Protein AF-A0A9Q1A050-F1 (afdb_monomer_lite)

Foldseek 3Di:
DQPFQPVLVLLLLLVLLVDPLCQAQNHPQCVLVVSCLVCLLVLQLLLDPPPPDRPDDDNVVSLQVSLSSLQSSLVVCVVVVVNQLSVLSNCSSVVVDRHLLVSLLSNQQSSCVRAVVPCVCVSLVVLLCCCQPNDPSSNLSSLVNLLSNLVNDQDDPVCLVSLCVSLVVCCPDPSVVSSVSNVVSNVVSVVVVVPPDDPDDDDDDDDDDDDDDDDDDDDDDPDDDDDDDDDDDDDDDDDDDDDDDDDDDHDDPVSNLVSVLVSLVVSLVPDDPVCSVSSCSVPVVNVPPPDD

Radius of gyration: 24.86 Å; chains: 1; bounding box: 77×61×53 Å

pLDDT: mean 71.4, std 23.95, range [27.12, 98.5]

Sequence (292 aa):
MSTVSHGVSIEVLSRITVHSCDSIFGDGETRLLMHITGLLPWLCLQLSKDTAAVPALPPQQQWQKACFVANNIAHWCRAKSLDELATVFVVYAHGEIKSIDTLLACVSPLMCNEWFPKHSALAFGHLLQLLEKGPIEYQRVILLMLKALLQHTPMDASQSPRMYAIVSQLVESSLCFEALSVLEALLQSCSSLTGSHPPEPGSYDNGADEKLLAPQTSFKARSGPLQYGLGSGFGTGHMAASQWGTESGIPSREVALQNTRLILGRVLDNRDLEKRKEYRRLVPFVTNIGNP

InterPro domains:
  IPR025481 Cell morphogenesis protein C-terminal [PF14225] (2-189)
  IPR039867 Protein furry/Tao3/Mor2 [PTHR12295] (1-272)

Organism: NCBI:txid2511006

Structure (mmCIF, N/CA/C/O backbone):
data_AF-A0A9Q1A050-F1
#
_entry.id   AF-A0A9Q1A050-F1
#
loop_
_atom_site.group_PDB
_atom_site.id
_atom_site.type_symbol
_atom_site.label_atom_id
_atom_site.label_alt_id
_atom_site.label_comp_id
_atom_site.label_asym_id
_atom_site.label_entity_id
_atom_site.label_seq_id
_atom_site.pdbx_PDB_ins_code
_atom_site.Cartn_x
_atom_site.Cartn_y
_atom_site.Cartn_z
_atom_site.occupancy
_atom_site.B_iso_or_equiv
_atom_site.auth_seq_id
_atom_site.auth_comp_id
_atom_site.auth_asym_id
_atom_site.auth_atom_id
_atom_site.pdbx_PDB_model_num
ATOM 1 N N . MET A 1 1 ? -24.771 5.338 -1.200 1.00 39.53 1 MET A N 1
ATOM 2 C CA . MET A 1 1 ? -23.660 4.568 -0.599 1.00 39.53 1 MET A CA 1
ATOM 3 C C . MET A 1 1 ? -24.036 3.095 -0.663 1.00 39.53 1 MET A C 1
ATOM 5 O O . MET A 1 1 ? -25.141 2.761 -0.258 1.00 39.53 1 MET A O 1
ATOM 9 N N . SER A 1 2 ? -23.208 2.257 -1.294 1.00 39.72 2 SER A N 1
ATOM 10 C CA . SER A 1 2 ? -23.488 0.825 -1.498 1.00 39.72 2 SER A CA 1
ATOM 11 C C . SER A 1 2 ? -23.740 0.127 -0.156 1.00 39.72 2 SER A C 1
ATOM 13 O O . SER A 1 2 ? -22.924 0.237 0.750 1.00 39.72 2 SER A O 1
ATOM 15 N N . THR A 1 3 ? -24.860 -0.588 -0.023 1.00 42.88 3 THR A N 1
ATOM 16 C CA . THR A 1 3 ? -25.270 -1.314 1.198 1.00 42.88 3 THR A CA 1
ATOM 17 C C . THR A 1 3 ? -24.548 -2.656 1.364 1.00 42.88 3 THR A C 1
ATOM 19 O O . THR A 1 3 ? -25.079 -3.585 1.972 1.00 42.88 3 THR A O 1
ATOM 22 N N . VAL A 1 4 ? -23.400 -2.826 0.716 1.00 51.84 4 VAL A N 1
ATOM 23 C CA . VAL A 1 4 ? -22.618 -4.058 0.778 1.00 51.84 4 VAL A CA 1
ATOM 24 C C . VAL A 1 4 ? -21.683 -3.962 1.974 1.00 51.84 4 VAL A C 1
ATOM 26 O O . VAL A 1 4 ? -20.945 -2.988 2.110 1.00 51.84 4 VAL A O 1
ATOM 29 N N . SER A 1 5 ? -21.692 -4.986 2.828 1.00 63.72 5 SER A N 1
ATOM 30 C CA . SER A 1 5 ? -20.829 -5.008 4.002 1.00 63.72 5 SER A CA 1
ATOM 31 C C . SER A 1 5 ? -19.348 -5.056 3.606 1.00 63.72 5 SER A C 1
ATOM 33 O O . SER A 1 5 ? -18.911 -5.827 2.752 1.00 63.72 5 SER A O 1
ATOM 35 N N . HIS A 1 6 ? -18.556 -4.221 4.269 1.00 66.69 6 HIS A N 1
ATOM 36 C CA . HIS A 1 6 ? -17.113 -4.100 4.080 1.00 66.69 6 HIS A CA 1
ATOM 37 C C . HIS A 1 6 ? -16.377 -5.457 4.103 1.00 66.69 6 HIS A C 1
ATOM 39 O O . HIS A 1 6 ? -15.501 -5.723 3.280 1.00 66.69 6 HIS A O 1
ATOM 45 N N . GLY A 1 7 ? -16.794 -6.362 4.996 1.00 64.19 7 GLY A N 1
ATOM 46 C CA . GLY A 1 7 ? -16.213 -7.700 5.109 1.00 64.19 7 GLY A CA 1
ATOM 47 C C . GLY A 1 7 ? -16.435 -8.586 3.879 1.00 64.19 7 GLY A C 1
ATOM 48 O O . GLY A 1 7 ? -15.583 -9.415 3.570 1.00 64.19 7 GLY A O 1
ATOM 49 N N . VAL A 1 8 ? -17.542 -8.396 3.159 1.00 65.56 8 VAL A N 1
ATOM 50 C CA . VAL A 1 8 ? -17.879 -9.148 1.942 1.00 65.56 8 VAL A CA 1
ATOM 51 C C . VAL A 1 8 ? -17.002 -8.673 0.771 1.00 65.56 8 VAL A C 1
ATOM 53 O O . VAL A 1 8 ? -16.534 -9.508 -0.003 1.00 65.56 8 VAL A O 1
ATOM 56 N N . SER A 1 9 ? -16.664 -7.380 0.695 1.00 68.62 9 SER A N 1
ATOM 57 C CA . SER A 1 9 ? -15.712 -6.836 -0.292 1.00 68.62 9 SER A CA 1
ATOM 58 C C . SER A 1 9 ? -14.293 -7.386 -0.114 1.00 68.62 9 SER A C 1
ATOM 60 O O . SER A 1 9 ? -13.694 -7.856 -1.079 1.00 68.62 9 SER A O 1
ATOM 62 N N . ILE A 1 10 ? -13.770 -7.385 1.119 1.00 72.94 10 ILE A N 1
ATOM 63 C CA . ILE A 1 10 ? -12.433 -7.929 1.432 1.00 72.94 10 ILE A CA 1
ATOM 64 C C . ILE A 1 10 ? -12.335 -9.402 1.051 1.00 72.94 10 ILE A C 1
ATOM 66 O O . ILE A 1 10 ? -11.353 -9.863 0.475 1.00 72.94 10 ILE A O 1
ATOM 70 N N . GLU A 1 11 ? -13.386 -10.147 1.353 1.00 70.12 11 GLU A N 1
ATOM 71 C CA . GLU A 1 11 ? -13.441 -11.573 1.102 1.00 70.12 11 GLU A CA 1
ATOM 72 C C . GLU A 1 11 ? -13.514 -11.918 -0.393 1.00 70.12 11 GLU A C 1
ATOM 74 O O . GLU A 1 11 ? -12.935 -12.917 -0.821 1.00 70.12 11 GLU A O 1
ATOM 79 N N . VAL A 1 12 ? -14.180 -11.083 -1.194 1.00 70.38 12 VAL A N 1
ATOM 80 C CA . VAL A 1 12 ? -14.164 -11.189 -2.659 1.00 70.38 12 VAL A CA 1
ATOM 81 C C . VAL A 1 12 ? -12.781 -10.836 -3.210 1.00 70.38 12 VAL A C 1
ATOM 83 O O . VAL A 1 12 ? -12.225 -11.629 -3.968 1.00 70.38 12 VAL A O 1
ATOM 86 N N . LEU A 1 13 ? -12.185 -9.716 -2.788 1.00 71.75 13 LEU A N 1
ATOM 87 C CA . LEU A 1 13 ? -10.846 -9.296 -3.229 1.00 71.75 13 LEU A CA 1
ATOM 88 C C . LEU A 1 13 ? -9.779 -10.353 -2.910 1.00 71.75 13 LEU A C 1
ATOM 90 O O . LEU A 1 13 ? -8.986 -10.712 -3.776 1.00 71.75 13 LEU A O 1
ATOM 94 N N . SER A 1 14 ? -9.825 -10.937 -1.711 1.00 69.62 14 SER A N 1
ATOM 95 C CA . SER A 1 14 ? -8.922 -12.017 -1.295 1.00 69.62 14 SER A CA 1
ATOM 96 C C . SER A 1 14 ? -9.104 -13.328 -2.065 1.00 69.62 14 SER A C 1
ATOM 98 O O . SER A 1 14 ? -8.261 -14.211 -1.928 1.00 69.62 14 SER A O 1
ATOM 100 N N . ARG A 1 15 ? -10.213 -13.535 -2.775 1.00 67.38 15 ARG A N 1
ATOM 101 C CA . ARG A 1 15 ? -10.421 -14.739 -3.595 1.00 67.38 15 ARG A CA 1
ATOM 102 C C . ARG A 1 15 ? -10.115 -14.482 -5.059 1.00 67.38 15 ARG A C 1
ATOM 104 O O . ARG A 1 15 ? -9.645 -15.385 -5.739 1.00 67.38 15 ARG A O 1
ATOM 111 N N . ILE A 1 16 ? -10.348 -13.260 -5.533 1.00 67.50 16 ILE A N 1
ATOM 112 C CA . ILE A 1 16 ? -9.949 -12.843 -6.880 1.00 67.50 16 ILE A CA 1
ATOM 113 C C . ILE A 1 16 ? -8.432 -12.943 -7.049 1.00 67.50 16 ILE A C 1
ATOM 115 O O . ILE A 1 16 ? -7.993 -13.357 -8.120 1.00 67.50 16 ILE A O 1
ATOM 119 N N . THR A 1 17 ? -7.648 -12.688 -5.991 1.00 63.34 17 THR A N 1
ATOM 120 C CA . THR A 1 17 ? -6.196 -12.950 -5.994 1.00 63.34 17 THR A CA 1
ATOM 121 C C . THR A 1 17 ? -5.855 -14.364 -6.473 1.00 63.34 17 THR A C 1
ATOM 123 O O . THR A 1 17 ? -4.839 -14.530 -7.128 1.00 63.34 17 THR A O 1
ATOM 126 N N . VAL A 1 18 ? -6.693 -15.373 -6.185 1.00 61.56 18 VAL A N 1
ATOM 127 C CA . VAL A 1 18 ? -6.467 -16.806 -6.475 1.00 61.56 18 VAL A CA 1
ATOM 128 C C . VAL A 1 18 ? -6.731 -17.179 -7.941 1.00 61.56 18 VAL A C 1
ATOM 130 O O . VAL A 1 18 ? -6.433 -18.294 -8.365 1.00 61.56 18 VAL A O 1
ATOM 133 N N . HIS A 1 19 ? -7.256 -16.270 -8.759 1.00 59.03 19 HIS A N 1
ATOM 134 C CA . HIS A 1 19 ? -7.533 -16.539 -10.168 1.00 59.03 19 HIS A CA 1
ATOM 135 C C . HIS A 1 19 ? -6.623 -15.708 -11.080 1.00 59.03 19 HIS A C 1
ATOM 137 O O . HIS A 1 19 ? -6.418 -14.516 -10.851 1.00 59.03 19 HIS A O 1
ATOM 143 N N . SER A 1 20 ? -6.114 -16.315 -12.162 1.00 54.50 20 SER A N 1
ATOM 144 C CA . SER A 1 20 ? -5.410 -15.585 -13.223 1.00 54.50 20 SER A CA 1
ATOM 145 C C . SER A 1 20 ? -6.412 -14.714 -13.989 1.00 54.50 20 SER A C 1
ATOM 147 O O . SER A 1 20 ? -7.033 -15.127 -14.967 1.00 54.50 20 SER A O 1
ATOM 149 N N . CYS A 1 21 ? -6.632 -13.510 -13.484 1.00 55.91 21 CYS A N 1
ATOM 150 C CA . CYS A 1 21 ? -7.568 -12.533 -14.019 1.00 55.91 21 CYS A CA 1
ATOM 151 C C . CYS A 1 21 ? -6.868 -11.519 -14.946 1.00 55.91 21 CYS A C 1
ATOM 153 O O . CYS A 1 21 ? -7.224 -10.341 -14.937 1.00 55.91 21 CYS A O 1
ATOM 155 N N . ASP A 1 22 ? -5.838 -11.945 -15.693 1.00 60.09 22 ASP A N 1
ATOM 156 C CA . ASP A 1 22 ? -5.014 -11.066 -16.553 1.00 60.09 22 ASP A CA 1
ATOM 157 C C . ASP A 1 22 ? -5.875 -10.341 -17.599 1.00 60.09 22 ASP A C 1
ATOM 159 O O . ASP A 1 22 ? -5.674 -9.179 -17.928 1.00 60.09 22 ASP A O 1
ATOM 163 N N . SER A 1 23 ? -6.940 -11.004 -18.050 1.00 51.19 23 SER A N 1
ATOM 164 C CA . SER A 1 23 ? -7.914 -10.451 -18.987 1.00 51.19 23 SER A CA 1
ATOM 165 C C . SER A 1 23 ? -8.913 -9.454 -18.371 1.00 51.19 23 SER A C 1
ATOM 167 O O . SER A 1 23 ? -9.817 -8.993 -19.066 1.00 51.19 23 SER A O 1
ATOM 169 N N . ILE A 1 24 ? -8.802 -9.146 -17.074 1.00 53.75 24 ILE A N 1
ATOM 170 C CA . ILE A 1 24 ? -9.708 -8.237 -16.350 1.00 53.75 24 ILE A CA 1
ATOM 171 C C . ILE A 1 24 ? -8.944 -7.104 -15.668 1.00 53.75 24 ILE A C 1
ATOM 173 O O . ILE A 1 24 ? -9.380 -5.958 -15.733 1.00 53.75 24 ILE A O 1
ATOM 177 N N . PHE A 1 25 ? -7.834 -7.413 -14.992 1.00 57.66 25 PHE A N 1
ATOM 178 C CA . PHE A 1 25 ? -7.147 -6.459 -14.109 1.00 57.66 25 PHE A CA 1
ATOM 179 C C . PHE A 1 25 ? -5.805 -5.954 -14.653 1.00 57.66 25 PHE A C 1
ATOM 181 O O . PHE A 1 25 ? -5.089 -5.277 -13.922 1.00 57.66 25 PHE A O 1
ATOM 188 N N . GLY A 1 26 ? -5.484 -6.247 -15.915 1.00 60.28 26 GLY A N 1
ATOM 189 C CA . GLY A 1 26 ? -4.212 -5.875 -16.534 1.00 60.28 26 GLY A CA 1
ATOM 190 C C . GLY A 1 26 ? -3.200 -7.018 -16.519 1.00 60.28 26 GLY A C 1
ATOM 191 O O . GLY A 1 26 ? -3.532 -8.148 -16.156 1.00 60.28 26 GLY A O 1
ATOM 192 N N . ASP A 1 27 ? -1.975 -6.729 -16.953 1.00 70.06 27 ASP A N 1
ATOM 193 C CA . ASP A 1 27 ? -0.918 -7.730 -17.065 1.00 70.06 27 ASP A CA 1
ATOM 194 C C . ASP A 1 27 ? -0.625 -8.444 -15.726 1.00 70.06 27 ASP A C 1
ATOM 196 O O . ASP A 1 27 ? -0.892 -7.958 -14.621 1.00 70.06 27 ASP A O 1
ATOM 200 N N . GLY A 1 28 ? -0.057 -9.644 -15.825 1.00 68.25 28 GLY A N 1
ATOM 201 C CA . GLY A 1 28 ? 0.232 -10.468 -14.656 1.00 68.25 28 GLY A CA 1
ATOM 202 C C . GLY A 1 28 ? 1.371 -9.954 -13.771 1.00 68.25 28 GLY A C 1
ATOM 203 O O . GLY A 1 28 ? 1.603 -10.566 -12.724 1.00 68.25 28 GLY A O 1
ATOM 204 N N . GLU A 1 29 ? 2.092 -8.907 -14.182 1.00 71.69 29 GLU A N 1
ATOM 205 C CA . GLU A 1 29 ? 3.206 -8.274 -13.456 1.00 71.69 29 GLU A CA 1
ATOM 206 C C . GLU A 1 29 ? 2.659 -7.232 -12.466 1.00 71.69 29 GLU A C 1
ATOM 208 O O . GLU A 1 29 ? 2.919 -7.308 -11.263 1.00 71.69 29 GLU A O 1
ATOM 213 N N . THR A 1 30 ? 1.790 -6.339 -12.935 1.00 84.25 30 THR A N 1
ATOM 214 C CA 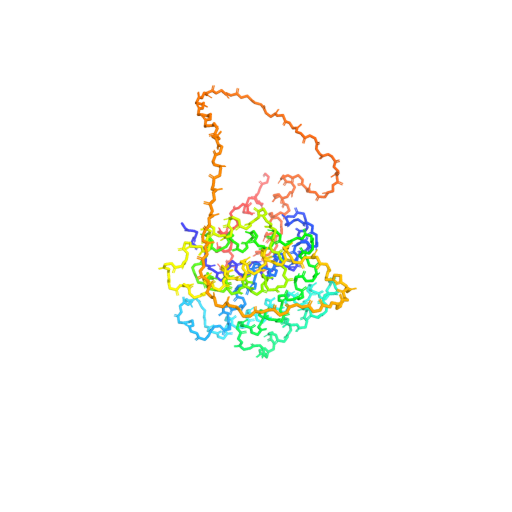. THR A 1 30 ? 1.152 -5.266 -12.158 1.00 84.25 30 THR A CA 1
ATOM 215 C C . THR A 1 30 ? -0.051 -5.738 -11.348 1.00 84.25 30 THR A C 1
ATOM 217 O O . THR A 1 30 ? -0.404 -5.126 -10.335 1.00 84.25 30 THR A O 1
ATOM 220 N N . ARG A 1 31 ? -0.670 -6.867 -11.717 1.00 84.94 31 ARG A N 1
ATOM 221 C CA . ARG A 1 31 ? -1.802 -7.419 -10.962 1.00 84.94 31 ARG A CA 1
ATOM 222 C C . ARG A 1 31 ? -1.433 -7.749 -9.517 1.00 84.94 31 ARG A C 1
ATOM 224 O O . ARG A 1 31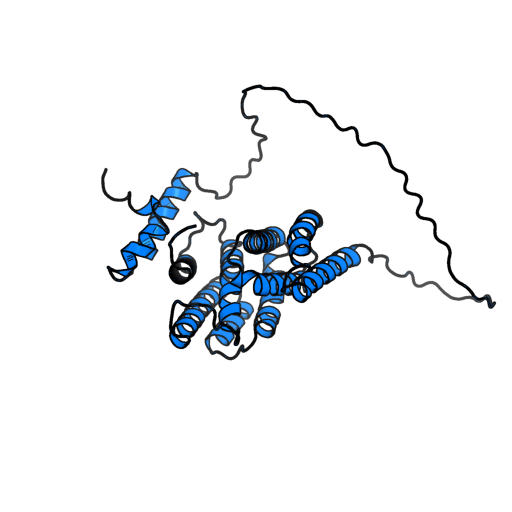 ? -2.216 -7.432 -8.622 1.00 84.94 31 ARG A O 1
ATOM 231 N N . LEU A 1 32 ? -0.300 -8.413 -9.270 1.00 89.12 32 LEU A N 1
ATOM 232 C CA . LEU A 1 32 ? 0.094 -8.783 -7.902 1.00 89.12 32 LEU A CA 1
ATOM 233 C C . LEU A 1 32 ? 0.395 -7.534 -7.067 1.00 89.12 32 LEU A C 1
ATOM 235 O O . LEU A 1 32 ? -0.107 -7.438 -5.948 1.00 89.12 32 LEU A O 1
ATOM 239 N N . LEU A 1 33 ? 1.100 -6.556 -7.648 1.00 92.69 33 LEU A N 1
ATOM 240 C CA . LEU A 1 33 ? 1.305 -5.237 -7.047 1.00 92.69 33 LEU A CA 1
ATOM 241 C C . LEU A 1 33 ? -0.029 -4.642 -6.589 1.00 92.69 33 LEU A C 1
ATOM 243 O O . LEU A 1 33 ? -0.195 -4.345 -5.411 1.00 92.69 33 LEU A O 1
ATOM 247 N N . MET A 1 34 ? -1.009 -4.549 -7.489 1.00 91.12 34 MET A N 1
ATOM 248 C CA . MET A 1 34 ? -2.309 -3.948 -7.183 1.00 91.12 34 MET A CA 1
ATOM 249 C C . MET A 1 34 ? -3.102 -4.711 -6.124 1.00 91.12 34 MET A C 1
ATOM 251 O O . MET A 1 34 ? -3.777 -4.094 -5.300 1.00 91.12 34 MET A O 1
ATOM 255 N N . HIS A 1 35 ? -3.004 -6.040 -6.099 1.00 88.75 35 HIS A N 1
ATOM 256 C CA . HIS A 1 35 ? -3.627 -6.830 -5.040 1.00 88.75 35 HIS A CA 1
ATOM 257 C C . HIS A 1 35 ? -2.980 -6.570 -3.682 1.00 88.75 35 HIS A C 1
ATOM 259 O O . HIS A 1 35 ? -3.698 -6.402 -2.697 1.00 88.75 35 HIS A O 1
ATOM 265 N N . ILE A 1 36 ? -1.648 -6.496 -3.622 1.00 94.06 36 ILE A N 1
ATOM 266 C CA . ILE A 1 36 ? -0.937 -6.164 -2.386 1.00 94.06 36 ILE A CA 1
ATOM 267 C C . ILE A 1 36 ? -1.290 -4.738 -1.957 1.00 94.06 36 ILE A C 1
ATOM 269 O O . ILE A 1 36 ? -1.744 -4.548 -0.833 1.00 94.06 36 ILE A O 1
ATOM 273 N N . THR A 1 37 ? -1.186 -3.748 -2.848 1.00 94.38 37 THR A N 1
ATOM 274 C CA . THR A 1 37 ? -1.512 -2.343 -2.551 1.00 94.38 37 THR A CA 1
ATOM 275 C C . THR A 1 37 ? -2.958 -2.167 -2.075 1.00 94.38 37 THR A C 1
ATOM 277 O O . THR A 1 37 ? -3.202 -1.367 -1.176 1.00 94.38 37 THR A O 1
ATOM 280 N N . GLY A 1 38 ? -3.913 -2.922 -2.628 1.00 90.94 38 GLY A N 1
ATOM 281 C CA . GLY A 1 38 ? -5.324 -2.853 -2.235 1.00 90.94 38 GLY A CA 1
ATOM 282 C C . GLY A 1 38 ? -5.670 -3.593 -0.935 1.00 90.94 38 GLY A C 1
ATOM 283 O O . GLY A 1 38 ? -6.593 -3.186 -0.232 1.00 90.94 38 GLY A O 1
ATOM 284 N N . LEU A 1 39 ? -4.955 -4.672 -0.593 1.00 92.69 39 LEU A N 1
ATOM 285 C CA . LEU A 1 39 ? -5.237 -5.494 0.597 1.00 92.69 39 LEU A CA 1
ATOM 286 C C . LEU A 1 39 ? -4.386 -5.121 1.815 1.00 92.69 39 LEU A C 1
ATOM 288 O O . LEU A 1 39 ? -4.821 -5.332 2.950 1.00 92.69 39 LEU A O 1
ATOM 292 N N . LEU A 1 40 ? -3.197 -4.555 1.606 1.00 95.38 40 LEU A N 1
ATOM 293 C CA . LEU A 1 40 ? -2.278 -4.191 2.681 1.00 95.38 40 LEU A CA 1
ATOM 294 C C . LEU A 1 40 ? -2.884 -3.192 3.683 1.00 95.38 40 LEU A C 1
ATOM 296 O O . LEU A 1 40 ? -2.738 -3.448 4.879 1.00 95.38 40 LEU A O 1
ATOM 300 N N . PRO A 1 41 ? -3.653 -2.153 3.276 1.00 94.50 41 PRO A N 1
ATOM 301 C CA . PRO A 1 41 ? -4.321 -1.277 4.235 1.00 94.50 41 PRO A CA 1
ATOM 302 C C . PRO A 1 41 ? -5.230 -2.040 5.207 1.00 94.50 41 PRO A C 1
ATOM 304 O O . PRO A 1 41 ? -5.263 -1.757 6.406 1.00 94.50 41 PRO A O 1
ATOM 307 N N . TRP A 1 42 ? -5.934 -3.058 4.707 1.00 92.50 42 TRP A N 1
ATOM 308 C CA . TRP A 1 42 ? -6.799 -3.896 5.529 1.00 92.50 42 TRP A CA 1
ATOM 309 C C . TRP A 1 42 ? -6.024 -4.818 6.463 1.00 92.50 42 TRP A C 1
ATOM 311 O O . TRP A 1 42 ? -6.395 -4.917 7.632 1.00 92.50 42 TRP A O 1
ATOM 321 N N . LEU A 1 43 ? -4.931 -5.430 5.998 1.00 94.50 43 LEU A N 1
ATOM 322 C CA . LEU A 1 43 ? -4.050 -6.244 6.846 1.00 94.50 43 LEU A CA 1
ATOM 323 C C . LEU A 1 43 ? -3.415 -5.415 7.970 1.00 94.50 43 LEU A C 1
ATOM 325 O O . LEU A 1 43 ? -3.375 -5.858 9.118 1.00 94.50 43 LEU A O 1
ATOM 329 N N . CYS A 1 44 ? -2.975 -4.194 7.670 1.00 95.00 44 CYS A N 1
ATOM 330 C CA . CYS A 1 44 ? -2.475 -3.251 8.666 1.00 95.00 44 CYS A CA 1
ATOM 331 C C . CYS A 1 44 ? -3.545 -2.904 9.710 1.00 95.00 44 CYS A C 1
ATOM 333 O O . CYS A 1 44 ? -3.243 -2.893 10.902 1.00 95.00 44 CYS A O 1
ATOM 335 N N . LEU A 1 45 ? -4.805 -2.690 9.307 1.00 91.19 45 LEU A N 1
ATOM 336 C CA . LEU A 1 45 ? -5.884 -2.444 10.269 1.00 91.19 45 LEU A CA 1
ATOM 337 C C . LEU A 1 45 ? -6.080 -3.591 11.264 1.00 91.19 45 LEU A C 1
ATOM 339 O O . LEU A 1 45 ? -6.421 -3.319 12.408 1.00 91.19 45 LEU A O 1
ATOM 343 N N . GLN A 1 46 ? -5.816 -4.843 10.879 1.00 90.75 46 GLN A N 1
ATOM 344 C CA . GLN A 1 46 ? -5.938 -5.981 11.804 1.00 90.75 46 GLN A CA 1
ATOM 345 C C . GLN A 1 46 ? -4.846 -6.001 12.887 1.00 90.75 46 GLN A C 1
ATOM 347 O O . GLN A 1 46 ? -4.974 -6.731 13.866 1.00 90.75 46 GLN A O 1
ATOM 352 N N . LEU A 1 47 ? -3.778 -5.211 12.723 1.00 90.69 47 LEU A N 1
ATOM 353 C CA . LEU A 1 47 ? -2.727 -5.026 13.730 1.00 90.69 47 LEU A CA 1
ATOM 354 C C . LEU A 1 47 ? -3.029 -3.867 14.691 1.00 90.69 47 LEU A C 1
ATOM 356 O O . LEU A 1 47 ? -2.363 -3.734 15.720 1.00 90.69 47 LEU A O 1
ATOM 360 N N . SER A 1 48 ? -4.014 -3.021 14.375 1.00 83.12 48 SER A N 1
ATOM 361 C CA . SER A 1 48 ? -4.423 -1.919 15.244 1.00 83.12 48 SER A CA 1
ATOM 362 C C . SER A 1 48 ? -5.122 -2.459 16.488 1.00 83.12 48 SER A C 1
ATOM 364 O O . SER A 1 48 ? -6.149 -3.126 16.406 1.00 83.12 48 SER A O 1
ATOM 366 N N . LYS A 1 49 ? -4.584 -2.131 17.665 1.00 64.31 49 LYS A N 1
ATOM 367 C CA . LYS A 1 49 ? -5.192 -2.493 18.956 1.00 64.31 49 LYS A CA 1
ATOM 368 C C . LYS A 1 49 ? -6.371 -1.587 19.340 1.00 64.31 49 LYS A C 1
ATOM 370 O O . LYS A 1 49 ? -7.186 -1.985 20.163 1.00 64.31 49 LYS A O 1
ATOM 375 N N . ASP A 1 50 ? -6.490 -0.417 18.709 1.00 53.34 50 ASP A N 1
ATOM 376 C CA . ASP A 1 50 ? -7.468 0.627 19.061 1.00 53.34 50 ASP A CA 1
ATOM 377 C C . ASP A 1 50 ? -8.835 0.483 18.371 1.00 53.34 50 ASP A C 1
ATOM 379 O O . ASP A 1 50 ? -9.681 1.376 18.428 1.00 53.34 50 ASP A O 1
ATOM 383 N N . THR A 1 51 ? -9.094 -0.629 17.684 1.00 51.28 51 THR A N 1
ATOM 384 C CA . THR A 1 51 ? -10.276 -0.741 16.824 1.00 51.28 51 THR A CA 1
ATOM 385 C C . THR A 1 51 ? -11.499 -1.259 17.581 1.00 51.28 51 THR A C 1
ATOM 387 O O . THR A 1 51 ? -11.998 -2.351 17.334 1.00 51.28 51 THR A O 1
ATOM 390 N N . ALA A 1 52 ? -12.060 -0.411 18.445 1.00 46.59 52 ALA A N 1
ATOM 391 C CA . ALA A 1 52 ? -13.444 -0.541 18.917 1.00 46.59 52 ALA A CA 1
ATOM 392 C C . ALA A 1 52 ? -14.490 -0.244 17.809 1.00 46.59 52 ALA A C 1
ATOM 394 O O . ALA A 1 52 ? -15.690 -0.261 18.069 1.00 46.59 52 ALA A O 1
ATOM 395 N N . ALA A 1 53 ? -14.055 0.043 16.574 1.00 46.38 53 ALA A N 1
ATOM 396 C CA . ALA A 1 53 ? -14.866 0.699 15.547 1.00 46.38 53 ALA A CA 1
ATOM 397 C C . ALA A 1 53 ? -15.221 -0.146 14.303 1.00 46.38 53 ALA A C 1
ATOM 399 O O . ALA A 1 53 ? -15.817 0.395 13.378 1.00 46.38 53 ALA A O 1
ATOM 400 N N . VAL A 1 54 ? -14.912 -1.451 14.236 1.00 52.22 54 VAL A N 1
ATOM 401 C CA . VAL A 1 54 ? -15.374 -2.309 13.117 1.00 52.22 54 VAL A CA 1
ATOM 402 C C . VAL A 1 54 ? -16.502 -3.232 13.604 1.00 52.22 54 VAL A C 1
ATOM 404 O O . VAL A 1 54 ? -16.213 -4.271 14.198 1.00 52.22 54 VAL A O 1
ATOM 407 N N . PRO A 1 55 ? -17.793 -2.921 13.353 1.00 45.06 55 PRO A N 1
ATOM 408 C CA . PRO A 1 55 ? -18.907 -3.546 14.077 1.00 45.06 55 PRO A CA 1
ATOM 409 C C . PRO A 1 55 ? -19.339 -4.934 13.568 1.00 45.06 55 PRO A C 1
ATOM 411 O O . PRO A 1 55 ? -20.421 -5.392 13.919 1.00 45.06 55 PRO A O 1
ATOM 414 N N . ALA A 1 56 ? -18.580 -5.607 12.699 1.00 55.03 56 ALA A N 1
ATOM 415 C CA . ALA A 1 56 ? -19.178 -6.651 11.857 1.00 55.03 56 ALA A CA 1
ATOM 416 C C . ALA A 1 56 ? -18.869 -8.112 12.241 1.00 55.03 56 ALA A C 1
ATOM 418 O O . ALA A 1 56 ? -19.673 -8.978 11.910 1.00 55.03 56 ALA A O 1
ATOM 419 N N . LEU A 1 57 ? -17.741 -8.425 12.897 1.00 53.72 57 LEU A N 1
ATOM 420 C CA . LEU A 1 57 ? -17.352 -9.811 13.233 1.00 53.72 57 LEU A CA 1
ATOM 421 C C . LEU A 1 57 ? -16.536 -9.887 14.537 1.00 53.72 57 LEU A C 1
ATOM 423 O O . LEU A 1 57 ? -15.785 -8.948 14.806 1.00 53.72 57 LEU A O 1
ATOM 427 N N . PRO A 1 58 ? -16.587 -11.010 15.288 1.00 65.75 58 PRO A N 1
ATOM 428 C CA . PRO A 1 58 ? -15.723 -11.238 16.445 1.00 65.75 58 PRO A CA 1
ATOM 429 C C . PRO A 1 58 ? -14.236 -11.046 16.084 1.00 65.75 58 PRO A C 1
ATOM 431 O O . PRO A 1 58 ? -13.818 -11.531 15.026 1.00 65.75 58 PRO A O 1
ATOM 434 N N . PRO A 1 59 ? -13.413 -10.413 16.944 1.00 67.06 59 PRO A N 1
ATOM 435 C CA . PRO A 1 59 ? -12.002 -10.120 16.655 1.00 67.06 59 PRO A CA 1
ATOM 436 C C . PRO A 1 59 ? -11.194 -11.346 16.201 1.00 67.06 59 PRO A C 1
ATOM 438 O O . PRO A 1 59 ? -10.414 -11.276 15.254 1.00 67.06 59 PRO A O 1
ATOM 441 N N . GLN A 1 60 ? -11.455 -12.510 16.804 1.00 72.06 60 GLN A N 1
ATOM 442 C CA . GLN A 1 60 ? -10.807 -13.774 16.444 1.00 72.06 60 GLN A CA 1
ATOM 443 C C . GLN A 1 60 ? -11.116 -14.215 15.003 1.00 72.06 60 GLN A C 1
ATOM 445 O O . GLN A 1 60 ? -10.244 -14.730 14.306 1.00 72.06 60 GLN A O 1
ATOM 450 N N . GLN A 1 61 ? -12.343 -13.986 14.530 1.00 77.06 61 GLN A N 1
ATOM 451 C CA . GLN A 1 61 ? -12.745 -14.342 13.172 1.00 77.06 61 GLN A CA 1
ATOM 452 C C . GLN A 1 61 ? -12.172 -13.365 12.137 1.00 77.06 61 GLN A C 1
ATOM 454 O O . GLN A 1 61 ? -11.877 -13.767 11.012 1.00 77.06 61 GLN A O 1
ATOM 459 N N . GLN A 1 62 ? -11.990 -12.091 12.500 1.00 80.25 62 GLN A N 1
ATOM 460 C CA . GLN A 1 62 ? -11.308 -11.116 11.642 1.00 80.25 62 GLN A CA 1
ATOM 461 C C . GLN A 1 62 ? -9.823 -11.462 11.490 1.00 80.25 62 GLN A C 1
ATOM 463 O O . GLN A 1 62 ? -9.318 -11.497 10.368 1.00 80.25 62 GLN A O 1
ATOM 468 N N . TRP A 1 63 ? -9.167 -11.847 12.586 1.00 85.19 63 TRP A N 1
ATOM 469 C CA . TRP A 1 63 ? -7.776 -12.294 12.565 1.00 85.19 63 TRP A CA 1
ATOM 470 C C . TRP A 1 63 ? -7.566 -13.546 11.700 1.00 85.19 63 TRP A C 1
ATOM 472 O O . TRP A 1 63 ? -6.693 -13.562 10.839 1.00 85.19 63 TRP A O 1
ATOM 482 N N . GLN A 1 64 ? -8.417 -14.570 11.833 1.00 87.56 64 GLN A N 1
ATOM 483 C CA . GLN A 1 64 ? -8.343 -15.763 10.974 1.00 87.56 64 GLN A CA 1
ATOM 484 C C . GLN A 1 64 ? -8.485 -15.426 9.483 1.00 87.56 64 GLN A C 1
ATOM 486 O O . GLN A 1 64 ? -7.785 -16.000 8.645 1.00 87.56 64 GLN A O 1
ATOM 491 N N . LYS A 1 65 ? -9.362 -14.473 9.138 1.00 85.44 65 LYS A N 1
ATOM 492 C CA . LYS A 1 65 ? -9.468 -13.967 7.763 1.00 85.44 65 LYS A CA 1
ATOM 493 C C . LYS A 1 65 ? -8.180 -13.267 7.333 1.00 85.44 65 LYS A C 1
ATOM 495 O O . LYS A 1 65 ? -7.741 -13.492 6.212 1.00 85.44 65 LYS A O 1
ATOM 500 N N . ALA A 1 66 ? -7.565 -12.473 8.207 1.00 90.50 66 ALA A N 1
ATOM 501 C CA . ALA A 1 66 ? -6.301 -11.791 7.938 1.00 90.50 66 ALA A CA 1
ATOM 502 C C . ALA A 1 66 ? -5.181 -12.782 7.607 1.00 90.50 66 ALA A C 1
ATOM 504 O O . ALA A 1 66 ? -4.524 -12.644 6.576 1.00 90.50 66 ALA A O 1
ATOM 505 N N . CYS A 1 67 ? -5.043 -13.837 8.416 1.00 92.38 67 CYS A N 1
ATOM 506 C CA . CYS A 1 67 ? -4.107 -14.932 8.167 1.00 92.38 67 CYS A CA 1
ATOM 507 C C . CYS A 1 67 ? -4.368 -15.607 6.813 1.00 92.38 67 CYS A C 1
ATOM 509 O O . CYS A 1 67 ? -3.430 -15.878 6.068 1.00 92.38 67 CYS A O 1
ATOM 511 N N . PHE A 1 68 ? -5.636 -15.862 6.467 1.00 90.38 68 PHE A N 1
ATOM 512 C CA . PHE A 1 68 ? -5.999 -16.451 5.175 1.00 90.38 68 PHE A CA 1
ATOM 513 C C . PHE A 1 68 ? -5.624 -15.542 3.994 1.00 90.38 68 PHE A C 1
ATOM 515 O O . PHE A 1 68 ? -5.023 -16.009 3.028 1.00 90.38 68 PHE A O 1
ATOM 522 N N . VAL A 1 69 ? -5.931 -14.243 4.078 1.00 90.62 69 VAL A N 1
ATOM 523 C CA . VAL A 1 69 ? -5.571 -13.261 3.041 1.00 90.62 69 VAL A CA 1
ATOM 524 C C . VAL A 1 69 ? -4.051 -13.176 2.879 1.00 90.62 69 VAL A C 1
ATOM 526 O O . VAL A 1 69 ? -3.556 -13.255 1.756 1.00 90.62 69 VAL A O 1
ATOM 529 N N . ALA A 1 70 ? -3.307 -13.076 3.983 1.00 95.25 70 ALA A N 1
ATOM 530 C CA . ALA A 1 70 ? -1.849 -13.013 3.962 1.00 95.25 70 ALA A CA 1
ATOM 531 C C . ALA A 1 70 ? -1.224 -14.282 3.356 1.00 95.25 70 ALA A C 1
ATOM 533 O O . ALA A 1 70 ? -0.365 -14.182 2.484 1.00 95.25 70 ALA A O 1
ATOM 534 N N . ASN A 1 71 ? -1.713 -15.473 3.719 1.00 94.00 71 ASN A N 1
ATOM 535 C CA . ASN A 1 71 ? -1.251 -16.730 3.120 1.00 94.00 71 ASN A CA 1
ATOM 536 C C . ASN A 1 71 ? -1.534 -16.812 1.612 1.00 94.00 71 ASN A C 1
ATOM 538 O O . ASN A 1 71 ? -0.699 -17.316 0.861 1.00 94.00 71 ASN A O 1
ATOM 542 N N . ASN A 1 72 ? -2.670 -16.284 1.145 1.00 90.31 72 ASN A N 1
ATOM 543 C CA . ASN A 1 72 ? -2.947 -16.211 -0.291 1.00 90.31 72 ASN A CA 1
ATOM 544 C C . ASN A 1 72 ? -1.967 -15.280 -1.007 1.00 90.31 72 ASN A C 1
ATOM 546 O O . ASN A 1 72 ? -1.452 -15.645 -2.060 1.00 90.31 72 ASN A O 1
ATOM 550 N N . ILE A 1 73 ? -1.675 -14.104 -0.442 1.00 93.06 73 ILE A N 1
ATOM 551 C CA . ILE A 1 73 ? -0.662 -13.203 -1.008 1.00 93.06 73 ILE A CA 1
ATOM 552 C C . ILE A 1 73 ? 0.701 -13.906 -1.045 1.00 93.06 73 ILE A C 1
ATOM 554 O O . ILE A 1 73 ? 1.344 -13.924 -2.091 1.00 93.06 73 ILE A O 1
ATOM 558 N N . ALA A 1 74 ? 1.105 -14.564 0.047 1.00 95.38 74 ALA A N 1
ATOM 559 C CA . ALA A 1 74 ? 2.365 -15.298 0.119 1.00 95.38 74 ALA A CA 1
ATOM 560 C C . ALA A 1 74 ? 2.482 -16.390 -0.955 1.00 95.38 74 ALA A C 1
ATOM 562 O O . ALA A 1 74 ? 3.533 -16.536 -1.579 1.00 95.38 74 ALA A O 1
ATOM 563 N N . HIS A 1 75 ? 1.403 -17.137 -1.201 1.00 92.75 75 HIS A N 1
ATOM 564 C CA . HIS A 1 75 ? 1.358 -18.145 -2.258 1.00 92.75 75 HIS A CA 1
ATOM 565 C C . HIS A 1 75 ? 1.657 -17.542 -3.640 1.00 92.75 75 HIS A C 1
ATOM 567 O O . HIS A 1 75 ? 2.463 -18.096 -4.388 1.00 92.75 75 HIS A O 1
ATOM 573 N N . TRP A 1 76 ? 1.071 -16.385 -3.961 1.00 88.25 76 TRP A N 1
ATOM 574 C CA . TRP A 1 76 ? 1.302 -15.712 -5.243 1.00 88.25 76 TRP A CA 1
ATOM 575 C C . TRP A 1 76 ? 2.669 -15.062 -5.358 1.00 88.25 76 TRP A C 1
ATOM 577 O O . TRP A 1 76 ? 3.257 -15.104 -6.437 1.00 88.25 76 TRP A O 1
ATOM 587 N N . CYS A 1 77 ? 3.199 -14.524 -4.262 1.00 93.31 77 CYS A N 1
ATOM 588 C CA . CYS A 1 77 ? 4.581 -14.070 -4.218 1.00 93.31 77 CYS A CA 1
ATOM 589 C C . CYS A 1 77 ? 5.532 -15.225 -4.580 1.00 93.31 77 CYS A C 1
ATOM 591 O O . CYS A 1 77 ? 6.341 -15.065 -5.486 1.00 93.31 77 CYS A O 1
ATOM 593 N N . ARG A 1 78 ? 5.361 -16.426 -4.002 1.00 94.44 78 ARG A N 1
ATOM 594 C CA . ARG A 1 78 ? 6.166 -17.614 -4.372 1.00 94.44 78 ARG A CA 1
ATOM 595 C C . ARG A 1 78 ? 5.972 -18.041 -5.823 1.00 94.44 78 ARG A C 1
ATOM 597 O O . ARG A 1 78 ? 6.940 -18.345 -6.508 1.00 94.44 78 ARG A O 1
ATOM 604 N N . ALA A 1 79 ? 4.733 -18.031 -6.317 1.00 90.31 79 ALA A N 1
ATOM 605 C CA . ALA A 1 79 ? 4.440 -18.357 -7.715 1.00 90.31 79 ALA A CA 1
ATOM 606 C C . ALA A 1 79 ? 5.106 -17.387 -8.714 1.00 90.31 79 ALA A C 1
ATOM 608 O O . ALA A 1 79 ? 5.248 -17.718 -9.890 1.00 90.31 79 ALA A O 1
ATOM 609 N N . LYS A 1 80 ? 5.502 -16.197 -8.249 1.00 89.44 80 LYS A N 1
ATOM 610 C CA . LYS A 1 80 ? 6.233 -15.170 -8.999 1.00 89.44 80 LYS A CA 1
ATOM 611 C C . LYS A 1 80 ? 7.707 -15.052 -8.585 1.00 89.44 80 LYS A C 1
ATOM 613 O O . LYS A 1 80 ? 8.355 -14.103 -9.002 1.00 89.44 80 LYS A O 1
ATOM 618 N N . SER A 1 81 ? 8.227 -15.991 -7.791 1.00 94.06 81 SER A N 1
ATOM 619 C CA . SER A 1 81 ? 9.613 -15.991 -7.291 1.00 94.06 81 SER A CA 1
ATOM 620 C C . SER A 1 81 ? 9.985 -14.778 -6.423 1.00 94.06 81 SER A C 1
ATOM 622 O O . SER A 1 81 ? 11.141 -14.375 -6.360 1.00 94.06 81 SER A O 1
ATOM 624 N N . LEU A 1 82 ? 9.009 -14.213 -5.709 1.00 95.12 82 LEU A N 1
ATOM 625 C CA . LEU A 1 82 ? 9.177 -13.130 -4.735 1.00 95.12 82 LEU A CA 1
ATOM 626 C C . LEU A 1 82 ? 9.238 -13.704 -3.310 1.00 95.12 82 LEU A C 1
ATOM 628 O O . LEU A 1 82 ? 8.370 -13.437 -2.472 1.00 95.12 82 LEU A O 1
ATOM 632 N N . ASP A 1 83 ? 10.227 -14.556 -3.045 1.00 97.50 83 ASP A N 1
ATOM 633 C CA . ASP A 1 83 ? 10.276 -15.390 -1.835 1.00 97.50 83 ASP A CA 1
ATOM 634 C C . ASP A 1 83 ? 10.439 -14.590 -0.535 1.00 97.50 83 ASP A C 1
ATOM 636 O O . ASP A 1 83 ? 9.840 -14.932 0.490 1.00 97.50 83 ASP A O 1
ATOM 640 N N . GLU A 1 84 ? 11.183 -13.484 -0.572 1.00 97.88 84 GLU A N 1
ATOM 641 C CA . GLU A 1 84 ? 11.329 -12.585 0.579 1.00 97.88 84 GLU A CA 1
ATOM 642 C C . GLU A 1 84 ? 9.985 -11.951 0.949 1.00 97.88 84 GLU A C 1
ATOM 644 O O . GLU A 1 84 ? 9.553 -12.007 2.102 1.00 97.88 84 GLU A O 1
ATOM 649 N N . LEU A 1 85 ? 9.255 -11.443 -0.048 1.00 97.25 85 LEU A N 1
ATOM 650 C CA . LEU A 1 85 ? 7.942 -10.838 0.165 1.00 97.25 85 LEU A CA 1
ATOM 651 C C . LEU A 1 85 ? 6.918 -11.882 0.619 1.00 97.25 85 LEU A C 1
ATOM 653 O O . LEU A 1 85 ? 6.100 -11.612 1.500 1.00 97.25 85 LEU A O 1
ATOM 657 N N . ALA A 1 86 ? 6.989 -13.099 0.073 1.00 97.69 86 ALA A N 1
ATOM 658 C CA . ALA A 1 86 ? 6.179 -14.215 0.545 1.00 97.69 86 ALA A CA 1
ATOM 659 C C . ALA A 1 86 ? 6.433 -14.511 2.027 1.00 97.69 86 ALA A C 1
ATOM 661 O O . ALA A 1 86 ? 5.487 -14.727 2.784 1.00 97.69 86 ALA A O 1
ATOM 662 N N . THR A 1 87 ? 7.699 -14.500 2.445 1.00 98.50 87 THR A N 1
ATOM 663 C CA . THR A 1 87 ? 8.104 -14.764 3.829 1.00 98.50 87 THR A CA 1
ATOM 664 C C . THR A 1 87 ? 7.508 -13.737 4.783 1.00 98.50 87 THR A C 1
ATOM 666 O O . THR A 1 87 ? 6.943 -14.127 5.802 1.00 98.50 87 THR A O 1
ATOM 669 N N . VAL A 1 88 ? 7.514 -12.449 4.429 1.00 98.44 88 VAL A N 1
ATOM 670 C CA . VAL A 1 88 ? 6.896 -11.395 5.255 1.00 98.44 88 VAL A CA 1
ATOM 671 C C . VAL A 1 88 ? 5.413 -11.680 5.525 1.00 98.44 88 VAL A C 1
ATOM 673 O O . VAL A 1 88 ? 4.964 -11.609 6.671 1.00 98.44 88 VAL A O 1
ATOM 676 N N . PHE A 1 89 ? 4.646 -12.066 4.502 1.00 98.00 89 PHE A N 1
ATOM 677 C CA . PHE A 1 89 ? 3.224 -12.390 4.674 1.00 98.00 89 PHE A CA 1
ATOM 678 C C . PHE A 1 89 ? 2.984 -13.703 5.432 1.00 98.00 89 PHE A C 1
ATOM 680 O O . PHE A 1 89 ? 1.994 -13.818 6.156 1.00 98.00 89 PHE A O 1
ATOM 687 N N . VAL A 1 90 ? 3.897 -14.672 5.333 1.00 98.19 90 VAL A N 1
ATOM 688 C CA . VAL A 1 90 ? 3.868 -15.881 6.170 1.00 98.19 90 VAL A CA 1
ATOM 689 C C . VAL A 1 90 ? 4.095 -15.518 7.637 1.00 98.19 90 VAL A C 1
ATOM 691 O O . VAL A 1 90 ? 3.311 -15.932 8.488 1.00 98.19 90 VAL A O 1
ATOM 694 N N . VAL A 1 91 ? 5.109 -14.710 7.946 1.00 98.06 91 VAL A N 1
ATOM 695 C CA . VAL A 1 91 ? 5.426 -14.249 9.312 1.00 98.06 91 VAL A CA 1
ATOM 696 C C . VAL A 1 91 ? 4.266 -13.424 9.893 1.00 98.06 91 VAL A C 1
ATOM 698 O O . VAL A 1 91 ? 3.881 -13.608 11.051 1.00 98.06 91 VAL A O 1
ATOM 701 N N . TYR A 1 92 ? 3.614 -12.589 9.074 1.00 97.62 92 TYR A N 1
ATOM 702 C CA . TYR A 1 92 ? 2.355 -11.932 9.443 1.00 97.62 92 TYR A CA 1
ATOM 703 C C . TYR A 1 92 ? 1.267 -12.950 9.819 1.00 97.62 92 TYR A C 1
ATOM 705 O O . TYR A 1 92 ? 0.642 -12.821 10.870 1.00 97.62 92 TYR A O 1
ATOM 713 N N . ALA A 1 93 ? 1.039 -13.973 8.987 1.00 96.44 93 ALA A N 1
ATOM 714 C CA . ALA A 1 93 ? -0.021 -14.959 9.202 1.00 96.44 93 ALA A CA 1
ATOM 715 C C . ALA A 1 93 ? 0.203 -15.822 10.457 1.00 96.44 93 ALA A C 1
ATOM 717 O O . ALA A 1 93 ? -0.771 -16.220 11.097 1.00 96.44 93 ALA A O 1
ATOM 718 N N . HIS A 1 94 ? 1.460 -16.061 10.839 1.00 95.69 94 HIS A N 1
ATOM 719 C CA . HIS A 1 94 ? 1.833 -16.707 12.106 1.00 95.69 94 HIS A CA 1
ATOM 720 C C . HIS A 1 94 ? 1.683 -15.776 13.321 1.00 95.69 94 HIS A C 1
ATOM 722 O O . HIS A 1 94 ? 1.794 -16.208 14.468 1.00 95.69 94 HIS A O 1
ATOM 728 N N . GLY A 1 95 ? 1.375 -14.500 13.084 1.00 93.69 95 GLY A N 1
ATOM 729 C CA . GLY A 1 95 ? 1.175 -13.496 14.115 1.00 93.69 95 GLY A CA 1
ATOM 730 C C . GLY A 1 95 ? 2.471 -12.996 14.731 1.00 93.69 95 GLY A C 1
ATOM 731 O O . GLY A 1 95 ? 2.426 -12.465 15.834 1.00 93.69 95 GLY A O 1
ATOM 732 N N . GLU A 1 96 ? 3.615 -13.149 14.075 1.00 96.00 96 GLU A N 1
ATOM 733 C CA . GLU A 1 96 ? 4.897 -12.647 14.583 1.00 96.00 96 GLU A CA 1
ATOM 734 C C . GLU A 1 96 ? 5.029 -11.127 14.387 1.00 96.00 96 GLU A C 1
ATOM 736 O O . GLU A 1 96 ? 5.624 -10.441 15.217 1.00 96.00 96 GLU A O 1
ATOM 741 N N . ILE A 1 97 ? 4.384 -10.568 13.357 1.00 95.88 97 ILE A N 1
ATOM 742 C CA . ILE A 1 97 ? 4.286 -9.116 13.155 1.00 95.88 97 ILE A CA 1
ATOM 743 C C . ILE A 1 97 ? 3.163 -8.551 14.032 1.00 95.88 97 ILE A C 1
ATOM 745 O O . ILE A 1 97 ? 2.007 -8.954 13.915 1.00 95.88 97 ILE A O 1
ATOM 749 N N . LYS A 1 98 ? 3.506 -7.609 14.922 1.00 92.38 98 LYS A N 1
ATOM 750 C CA . LYS A 1 98 ? 2.591 -7.066 15.947 1.00 92.38 98 LYS A CA 1
ATOM 751 C C . LYS A 1 98 ? 2.198 -5.599 15.760 1.00 92.38 98 LYS A C 1
ATOM 753 O O . LYS A 1 98 ? 1.361 -5.113 16.518 1.00 92.38 98 LYS A O 1
ATOM 758 N N . SER A 1 99 ? 2.799 -4.889 14.808 1.00 94.88 99 SER A N 1
ATOM 759 C CA . SER A 1 99 ? 2.534 -3.468 14.565 1.00 94.88 99 SER A CA 1
ATOM 760 C C . SER A 1 99 ? 2.508 -3.146 13.074 1.00 94.88 99 SER A C 1
ATOM 762 O O . SER A 1 99 ? 3.132 -3.829 12.258 1.00 94.88 99 SER A O 1
ATOM 764 N N . ILE A 1 100 ? 1.776 -2.083 12.734 1.00 96.12 100 ILE A N 1
ATOM 765 C CA . ILE A 1 100 ? 1.691 -1.560 11.368 1.00 96.12 100 ILE A CA 1
ATOM 766 C C . ILE A 1 100 ? 3.080 -1.157 10.874 1.00 96.12 100 ILE A C 1
ATOM 768 O O . ILE A 1 100 ? 3.461 -1.549 9.776 1.00 96.12 100 ILE A O 1
ATOM 772 N N . ASP A 1 101 ? 3.848 -0.441 11.697 1.00 95.62 101 ASP A N 1
ATOM 773 C CA . ASP A 1 101 ? 5.177 0.048 11.328 1.00 95.62 101 ASP A CA 1
ATOM 774 C C . ASP A 1 101 ? 6.124 -1.096 10.955 1.00 95.62 101 ASP A C 1
ATOM 776 O O . ASP A 1 101 ? 6.806 -1.019 9.937 1.00 95.62 101 ASP A O 1
ATOM 780 N N . THR A 1 102 ? 6.115 -2.199 11.715 1.00 97.19 102 THR A N 1
ATOM 781 C CA . THR A 1 102 ? 6.933 -3.378 11.398 1.00 97.19 102 THR A CA 1
ATOM 782 C C . THR A 1 102 ? 6.504 -4.018 10.080 1.00 97.19 102 THR A C 1
ATOM 784 O O . THR A 1 102 ? 7.361 -4.334 9.260 1.00 97.19 102 THR A O 1
ATOM 787 N N . LEU A 1 103 ? 5.196 -4.174 9.833 1.00 97.88 103 LEU A N 1
ATOM 788 C CA . LEU A 1 103 ? 4.721 -4.728 8.561 1.00 97.88 103 LEU A CA 1
ATOM 789 C C . LEU A 1 103 ? 5.165 -3.864 7.376 1.00 97.88 103 LEU A C 1
ATOM 791 O O . LEU A 1 103 ? 5.686 -4.384 6.390 1.00 97.88 103 LEU A O 1
ATOM 795 N N . LEU A 1 104 ? 4.970 -2.547 7.474 1.00 97.81 104 LEU A N 1
ATOM 796 C CA . LEU A 1 104 ? 5.301 -1.617 6.399 1.00 97.81 104 LEU A CA 1
ATOM 797 C C . LEU A 1 104 ? 6.807 -1.518 6.165 1.00 97.81 104 LEU A C 1
ATOM 799 O O . LEU A 1 104 ? 7.215 -1.473 5.006 1.00 97.81 104 LEU A O 1
ATOM 803 N N . ALA A 1 105 ? 7.627 -1.556 7.216 1.00 97.25 105 ALA A N 1
ATOM 804 C CA . ALA A 1 105 ? 9.083 -1.577 7.094 1.00 97.25 105 ALA A CA 1
ATOM 805 C C . ALA A 1 105 ? 9.598 -2.840 6.382 1.00 97.25 105 ALA A C 1
ATOM 807 O O . ALA A 1 105 ? 10.589 -2.771 5.663 1.00 97.25 105 ALA A O 1
ATOM 808 N N . CYS A 1 106 ? 8.925 -3.985 6.543 1.00 97.88 106 CYS A N 1
ATOM 809 C CA . CYS A 1 106 ? 9.288 -5.218 5.842 1.00 97.88 106 CYS A CA 1
ATOM 810 C C . CYS A 1 106 ? 8.788 -5.249 4.389 1.00 97.88 106 CYS A C 1
ATOM 812 O O . CYS A 1 106 ? 9.496 -5.717 3.503 1.00 97.88 106 CYS A O 1
ATOM 814 N N . VAL A 1 107 ? 7.564 -4.778 4.129 1.00 97.88 107 VAL A N 1
ATOM 815 C CA . VAL A 1 107 ? 6.928 -4.887 2.803 1.00 97.88 107 VAL A CA 1
ATOM 816 C C . VAL A 1 107 ? 7.397 -3.797 1.835 1.00 97.88 107 VAL A C 1
ATOM 818 O O . VAL A 1 107 ? 7.664 -4.090 0.671 1.00 97.88 107 VAL A O 1
ATOM 821 N N . SER A 1 108 ? 7.504 -2.548 2.296 1.00 97.50 108 SER A N 1
ATOM 822 C CA . SER A 1 108 ? 7.791 -1.388 1.436 1.00 97.50 108 SER A CA 1
ATOM 823 C C . SER A 1 108 ? 9.092 -1.505 0.632 1.00 97.50 108 SER A C 1
ATOM 825 O O . SER A 1 108 ? 9.017 -1.314 -0.580 1.00 97.50 108 SER A O 1
ATOM 827 N N . PRO A 1 109 ? 10.261 -1.863 1.209 1.00 97.50 109 PRO A N 1
ATOM 828 C CA . PRO A 1 109 ? 11.496 -1.966 0.427 1.00 97.50 109 PRO A CA 1
ATOM 829 C C . PRO A 1 109 ? 11.411 -3.043 -0.661 1.00 97.50 109 PRO A C 1
ATOM 831 O O . PRO A 1 109 ? 11.854 -2.811 -1.783 1.00 97.50 109 PRO A O 1
ATOM 834 N N . LEU A 1 110 ? 10.786 -4.185 -0.360 1.00 97.56 110 LEU A N 1
ATOM 835 C CA . LEU A 1 110 ? 10.612 -5.287 -1.310 1.00 97.56 110 LEU A CA 1
ATOM 836 C C . LEU A 1 110 ? 9.690 -4.885 -2.466 1.00 97.56 110 LEU A C 1
ATOM 838 O O . LEU A 1 110 ? 9.996 -5.150 -3.626 1.00 97.56 110 LEU A O 1
ATOM 842 N N . MET A 1 111 ? 8.583 -4.198 -2.161 1.00 95.19 111 MET A N 1
ATOM 843 C CA . MET A 1 111 ? 7.669 -3.689 -3.186 1.00 95.19 111 MET A CA 1
ATOM 844 C C . MET A 1 111 ? 8.319 -2.621 -4.065 1.00 95.19 111 MET A C 1
ATOM 846 O O . MET A 1 111 ? 8.162 -2.643 -5.288 1.00 95.19 111 MET A O 1
ATOM 850 N N . CYS A 1 112 ? 9.030 -1.678 -3.445 1.00 95.12 112 CYS A N 1
ATOM 851 C CA . CYS A 1 112 ? 9.698 -0.605 -4.162 1.00 95.12 112 CYS A CA 1
ATOM 852 C C . CYS A 1 112 ? 10.788 -1.157 -5.084 1.00 95.12 112 CYS A C 1
ATOM 854 O O . CYS A 1 112 ? 10.842 -0.774 -6.247 1.00 95.12 112 CYS A O 1
ATOM 856 N N . ASN A 1 113 ? 11.606 -2.099 -4.614 1.00 95.19 113 ASN A N 1
ATOM 857 C CA . ASN A 1 113 ? 12.657 -2.691 -5.436 1.00 95.19 113 ASN A CA 1
ATOM 858 C C . ASN A 1 113 ? 12.101 -3.436 -6.661 1.00 95.19 113 ASN A C 1
ATOM 860 O O . ASN A 1 113 ? 12.630 -3.283 -7.758 1.00 95.19 113 ASN A O 1
ATOM 864 N N . GLU A 1 114 ? 11.023 -4.203 -6.482 1.00 94.62 114 GLU A N 1
ATOM 865 C CA . GLU A 1 114 ? 10.463 -5.033 -7.552 1.00 94.62 114 GLU A CA 1
ATOM 866 C C . GLU A 1 114 ? 9.697 -4.213 -8.600 1.00 94.62 114 GLU A C 1
ATOM 868 O O . GLU A 1 114 ? 9.930 -4.341 -9.800 1.00 94.62 114 GLU A O 1
ATOM 873 N N . TRP A 1 115 ? 8.774 -3.347 -8.170 1.00 93.88 115 TRP A N 1
ATOM 874 C CA . TRP A 1 115 ? 7.808 -2.746 -9.095 1.00 93.88 115 TRP A CA 1
ATOM 875 C C . TRP A 1 115 ? 8.035 -1.266 -9.375 1.00 93.88 115 TRP A C 1
ATOM 877 O O . TRP A 1 115 ? 7.645 -0.774 -10.437 1.00 93.88 115 TRP A O 1
ATOM 887 N N . PHE A 1 116 ? 8.611 -0.510 -8.442 1.00 93.00 116 PHE A N 1
ATOM 888 C CA . PHE A 1 116 ? 8.558 0.949 -8.526 1.00 93.00 116 PHE A CA 1
ATOM 889 C C . PHE A 1 116 ? 9.432 1.580 -9.620 1.00 93.00 116 PHE A C 1
ATOM 891 O O . PHE A 1 116 ? 9.025 2.644 -10.096 1.00 93.00 116 PHE A O 1
ATOM 898 N N . PRO A 1 117 ? 10.514 0.948 -10.130 1.00 91.69 117 PRO A N 1
ATOM 899 C CA . PRO A 1 117 ? 11.226 1.463 -11.299 1.00 91.69 117 PRO A CA 1
ATOM 900 C C . PRO A 1 117 ? 10.337 1.666 -12.534 1.00 91.69 117 PRO A C 1
ATOM 902 O O . PRO A 1 117 ? 10.642 2.515 -13.368 1.00 91.69 117 PRO A O 1
ATOM 905 N N . LYS A 1 118 ? 9.239 0.908 -12.662 1.00 90.50 118 LYS A N 1
ATOM 906 C CA . LYS A 1 118 ? 8.320 0.982 -13.813 1.00 90.50 118 LYS A CA 1
ATOM 907 C C . LYS A 1 118 ? 6.888 1.363 -13.442 1.00 90.50 118 LYS A C 1
ATOM 909 O O . LYS A 1 118 ? 6.173 1.936 -14.260 1.00 90.50 118 LYS A O 1
ATOM 914 N N . HIS A 1 119 ? 6.446 1.023 -12.233 1.00 91.06 119 HIS A N 1
ATOM 915 C CA . HIS A 1 119 ? 5.026 1.000 -11.870 1.00 91.06 119 HIS A CA 1
ATOM 916 C C . HIS A 1 119 ? 4.698 1.777 -10.585 1.00 91.06 119 HIS A C 1
ATOM 918 O O . HIS A 1 119 ? 3.603 1.629 -10.042 1.00 91.06 119 HIS A O 1
ATOM 924 N N . SER A 1 120 ? 5.594 2.644 -10.100 1.00 92.06 120 SER A N 1
ATOM 925 C CA . SER A 1 120 ? 5.358 3.464 -8.896 1.00 92.06 120 SER A CA 1
ATOM 926 C C . SER A 1 120 ? 4.091 4.324 -9.000 1.00 92.06 120 SER A C 1
ATOM 928 O O . SER A 1 120 ? 3.277 4.349 -8.075 1.00 92.06 120 SER A O 1
ATOM 930 N N . ALA A 1 121 ? 3.866 4.965 -10.153 1.00 91.25 121 ALA A N 1
ATOM 931 C CA . ALA A 1 121 ? 2.692 5.804 -10.401 1.00 91.25 121 ALA A CA 1
ATOM 932 C C . ALA A 1 121 ? 1.366 5.043 -10.235 1.00 91.25 121 ALA A C 1
ATOM 934 O O . ALA A 1 121 ? 0.375 5.619 -9.784 1.00 91.25 121 ALA A O 1
ATOM 935 N N . LEU A 1 122 ? 1.348 3.745 -10.552 1.00 90.50 122 LEU A N 1
ATOM 936 C CA . LEU A 1 122 ? 0.168 2.899 -10.401 1.00 90.50 122 LEU A CA 1
ATOM 937 C C . LEU A 1 122 ? -0.162 2.677 -8.915 1.00 90.50 122 LEU A C 1
ATOM 939 O O . LEU A 1 122 ? -1.298 2.907 -8.495 1.00 90.50 122 LEU A O 1
ATOM 943 N N . ALA A 1 123 ? 0.836 2.302 -8.110 1.00 93.19 123 ALA A N 1
ATOM 944 C CA . ALA A 1 123 ? 0.664 2.076 -6.676 1.00 93.19 123 ALA A CA 1
ATOM 945 C C . ALA A 1 123 ? 0.299 3.371 -5.931 1.00 93.19 123 ALA A C 1
ATOM 947 O O . ALA A 1 123 ? -0.698 3.409 -5.204 1.00 93.19 123 ALA A O 1
ATOM 948 N N . PHE A 1 124 ? 1.048 4.457 -6.156 1.00 94.12 124 PHE A N 1
ATOM 949 C CA . PHE A 1 124 ? 0.753 5.758 -5.551 1.00 94.12 124 PHE A CA 1
ATOM 950 C C . PHE A 1 124 ? -0.605 6.299 -5.999 1.00 94.12 124 PHE A C 1
ATOM 952 O O . PHE A 1 124 ? -1.388 6.755 -5.168 1.00 94.12 124 PHE A O 1
ATOM 959 N N . GLY A 1 125 ? -0.928 6.199 -7.291 1.00 93.06 125 GLY A N 1
ATOM 960 C CA . GLY A 1 125 ? -2.219 6.620 -7.826 1.00 93.06 125 GLY A CA 1
ATOM 961 C C . GLY A 1 125 ? -3.390 5.886 -7.172 1.00 93.06 125 GLY A C 1
ATOM 962 O O . GLY A 1 125 ? -4.389 6.518 -6.821 1.00 93.06 125 GLY A O 1
ATOM 963 N N . HIS A 1 126 ? -3.251 4.576 -6.945 1.00 92.75 126 HIS A N 1
ATOM 964 C CA . HIS A 1 126 ? -4.265 3.784 -6.255 1.00 92.75 126 HIS A CA 1
ATOM 965 C C . HIS A 1 126 ? -4.430 4.193 -4.789 1.00 92.75 126 HIS A C 1
ATOM 967 O O . HIS A 1 126 ? -5.554 4.409 -4.336 1.00 92.75 126 HIS A O 1
ATOM 973 N N . LEU A 1 127 ? -3.325 4.357 -4.057 1.00 95.56 127 LEU A N 1
ATOM 974 C CA . LEU A 1 127 ? -3.359 4.781 -2.656 1.00 95.56 127 LEU A CA 1
ATOM 975 C C . LEU A 1 127 ? -3.960 6.177 -2.496 1.00 95.56 127 LEU A C 1
ATOM 977 O O . LEU A 1 127 ? -4.791 6.379 -1.618 1.00 95.56 127 LEU A O 1
ATOM 981 N N . LEU A 1 128 ? -3.622 7.121 -3.376 1.00 94.75 128 LEU A N 1
ATOM 982 C CA . LEU A 1 128 ? -4.222 8.457 -3.377 1.00 94.75 128 LEU A CA 1
ATOM 983 C C . LEU A 1 128 ? -5.725 8.412 -3.671 1.00 94.75 128 LEU A C 1
ATOM 985 O O . LEU A 1 128 ? -6.496 9.133 -3.043 1.00 94.75 128 LEU A O 1
ATOM 989 N N . GLN A 1 129 ? -6.162 7.543 -4.585 1.00 94.00 129 GLN A N 1
ATOM 990 C CA . GLN A 1 129 ? -7.586 7.353 -4.856 1.00 94.00 129 GLN A CA 1
ATOM 991 C C . GLN A 1 129 ? -8.325 6.750 -3.653 1.00 94.00 129 GLN A C 1
ATOM 993 O O . GLN A 1 129 ? -9.446 7.167 -3.359 1.00 94.00 129 GLN A O 1
ATOM 998 N N . LEU A 1 130 ? -7.714 5.790 -2.953 1.00 91.44 130 LEU A N 1
ATOM 999 C CA . LEU A 1 130 ? -8.263 5.235 -1.716 1.00 91.44 130 LEU A CA 1
ATOM 1000 C C . LEU A 1 130 ? -8.268 6.263 -0.579 1.00 91.44 130 LEU A C 1
ATOM 1002 O O . LEU A 1 130 ? -9.208 6.281 0.204 1.00 91.44 130 LEU A O 1
ATOM 1006 N N . LEU A 1 131 ? -7.268 7.138 -0.499 1.00 94.38 131 LEU A N 1
ATOM 1007 C CA . LEU A 1 131 ? -7.216 8.198 0.507 1.00 94.38 131 LEU A CA 1
ATOM 1008 C C . LEU A 1 131 ? -8.337 9.229 0.301 1.00 94.38 131 LEU A C 1
ATOM 1010 O O . LEU A 1 131 ? -8.973 9.654 1.262 1.00 94.38 131 LEU A O 1
ATOM 1014 N N . GLU A 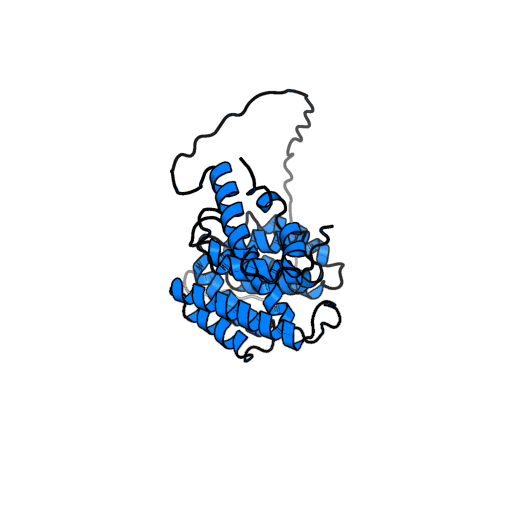1 132 ? -8.590 9.597 -0.958 1.00 92.75 132 GLU A N 1
ATOM 1015 C CA . GLU A 1 132 ? -9.588 10.600 -1.350 1.00 92.75 132 GLU A CA 1
ATOM 1016 C C . GLU A 1 132 ? -11.029 10.065 -1.292 1.00 92.75 132 GLU A C 1
ATOM 1018 O O . GLU A 1 132 ? -11.942 10.779 -0.883 1.00 92.75 132 GLU A O 1
ATOM 1023 N N . LYS A 1 133 ? -11.258 8.822 -1.737 1.00 90.69 133 LYS A N 1
ATOM 1024 C CA . LYS A 1 133 ? -12.613 8.274 -1.967 1.00 90.69 133 LYS A CA 1
ATOM 1025 C C . LYS A 1 133 ? -12.915 7.000 -1.186 1.00 90.69 133 LYS A C 1
ATOM 1027 O O . LYS A 1 133 ? -14.023 6.471 -1.295 1.00 90.69 133 LYS A O 1
ATOM 1032 N N . GLY A 1 134 ? -11.930 6.455 -0.485 1.00 86.81 134 GLY A N 1
ATOM 1033 C CA . GLY A 1 134 ? -12.067 5.217 0.265 1.00 86.81 134 GLY A CA 1
ATOM 1034 C C . GLY A 1 134 ? -12.672 5.416 1.658 1.00 86.81 134 GLY A C 1
ATOM 1035 O O . GLY A 1 134 ? -12.954 6.539 2.076 1.00 86.81 134 GLY A O 1
ATOM 1036 N N . PRO A 1 135 ? -12.894 4.305 2.378 1.00 86.06 135 PRO A N 1
ATOM 1037 C CA . PRO A 1 135 ? -13.353 4.325 3.764 1.00 86.06 135 PRO A CA 1
ATOM 1038 C C . PRO A 1 135 ? -12.412 5.110 4.688 1.00 86.06 135 PRO A C 1
ATOM 1040 O O . PRO A 1 135 ? -11.188 4.988 4.592 1.00 86.06 135 PRO A 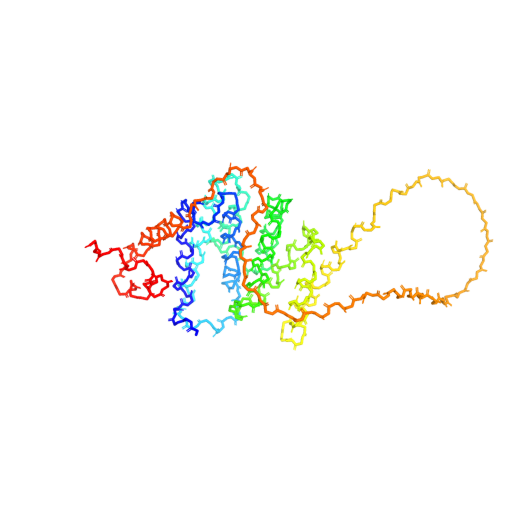O 1
ATOM 1043 N N . ILE A 1 136 ? -12.992 5.890 5.605 1.00 88.12 136 ILE A N 1
ATOM 1044 C CA . ILE A 1 136 ? -12.248 6.784 6.502 1.00 88.12 136 ILE A CA 1
ATOM 1045 C C . ILE A 1 136 ? -11.293 6.015 7.425 1.00 88.12 136 ILE A C 1
ATOM 1047 O O . ILE A 1 136 ? -10.213 6.498 7.759 1.00 88.12 136 ILE A O 1
ATOM 1051 N N . GLU A 1 137 ? -11.644 4.776 7.772 1.00 88.25 137 GLU A N 1
ATOM 1052 C CA . GLU A 1 137 ? -10.864 3.902 8.648 1.00 88.25 137 GLU A CA 1
ATOM 1053 C C . GLU A 1 137 ? -9.494 3.568 8.047 1.00 88.25 137 GLU A C 1
ATOM 1055 O O . GLU A 1 137 ? -8.544 3.300 8.779 1.00 88.25 137 GLU A O 1
ATOM 1060 N N . TYR A 1 138 ? -9.363 3.618 6.718 1.00 91.31 138 TYR A N 1
ATOM 1061 C CA . TYR A 1 138 ? -8.097 3.357 6.042 1.00 91.31 138 TYR A CA 1
ATOM 1062 C C . TYR A 1 138 ? -7.181 4.564 5.943 1.00 91.31 138 TYR A C 1
ATOM 1064 O O . TYR A 1 138 ? -5.989 4.368 5.718 1.00 91.31 138 TYR A O 1
ATOM 1072 N N . GLN A 1 139 ? -7.681 5.790 6.108 1.00 94.38 139 GLN A N 1
ATOM 1073 C CA . GLN A 1 139 ? -6.905 6.995 5.798 1.00 94.38 139 GLN A CA 1
ATOM 1074 C C . GLN A 1 139 ? -5.578 7.046 6.557 1.00 94.38 139 GLN A C 1
ATOM 1076 O O . GLN A 1 139 ? -4.532 7.245 5.942 1.00 94.38 139 GLN A O 1
ATOM 1081 N N . ARG A 1 140 ? -5.595 6.768 7.869 1.00 95.25 140 ARG A N 1
ATOM 1082 C CA . ARG A 1 140 ? -4.372 6.720 8.686 1.00 95.25 140 ARG A CA 1
ATOM 1083 C C . ARG A 1 140 ? -3.360 5.717 8.135 1.00 95.25 140 ARG A C 1
ATOM 1085 O O . ARG A 1 140 ? -2.195 6.045 7.947 1.00 95.25 140 ARG A O 1
ATOM 1092 N N . VAL A 1 141 ? -3.808 4.495 7.856 1.00 95.62 141 VAL A N 1
ATOM 1093 C CA . VAL A 1 141 ? -2.943 3.426 7.344 1.00 95.62 141 VAL A CA 1
ATOM 1094 C C . VAL A 1 141 ? -2.401 3.766 5.960 1.00 95.62 141 VAL A C 1
ATOM 1096 O O . VAL A 1 141 ? -1.227 3.532 5.693 1.00 95.62 141 VAL A O 1
ATOM 1099 N N . ILE A 1 142 ? -3.227 4.351 5.093 1.00 96.94 142 ILE A N 1
ATOM 1100 C CA . ILE A 1 142 ? -2.805 4.777 3.760 1.00 96.94 142 ILE A CA 1
ATOM 1101 C C . ILE A 1 142 ? -1.727 5.859 3.863 1.00 96.94 142 ILE A C 1
ATOM 1103 O O . ILE A 1 142 ? -0.737 5.774 3.147 1.00 96.94 142 ILE A O 1
ATOM 1107 N N . LEU A 1 143 ? -1.855 6.831 4.772 1.00 97.44 143 LEU A N 1
ATOM 1108 C CA . LEU A 1 143 ? -0.807 7.833 5.004 1.00 97.44 143 LEU A CA 1
ATOM 1109 C C . LEU A 1 143 ? 0.503 7.192 5.489 1.00 97.44 143 LEU A C 1
ATOM 1111 O O . LEU A 1 143 ? 1.570 7.511 4.966 1.00 97.44 143 LEU A O 1
ATOM 1115 N N . LEU A 1 144 ? 0.434 6.238 6.423 1.00 97.25 144 LEU A N 1
ATOM 1116 C CA . LEU A 1 144 ? 1.615 5.489 6.877 1.00 97.25 144 LEU A CA 1
ATOM 1117 C C . LEU A 1 144 ? 2.268 4.700 5.732 1.00 97.25 144 LEU A C 1
ATOM 1119 O O . LEU A 1 144 ? 3.491 4.700 5.601 1.00 97.25 144 LEU A O 1
ATOM 1123 N N . MET A 1 145 ? 1.463 4.082 4.866 1.00 97.38 145 MET A N 1
ATOM 1124 C CA . MET A 1 145 ? 1.941 3.392 3.665 1.00 97.38 145 MET A CA 1
ATOM 1125 C C . MET A 1 145 ? 2.601 4.349 2.674 1.00 97.38 145 MET A C 1
ATOM 1127 O O . MET A 1 145 ? 3.698 4.069 2.204 1.00 97.38 145 MET A O 1
ATOM 1131 N N . LEU A 1 146 ? 1.966 5.484 2.371 1.00 96.50 146 LEU A N 1
ATOM 1132 C CA . LEU A 1 146 ? 2.525 6.502 1.480 1.00 96.50 146 LEU A CA 1
ATOM 1133 C C . LEU A 1 146 ? 3.888 6.979 1.986 1.00 96.50 146 LEU A C 1
ATOM 1135 O O . LEU A 1 146 ? 4.839 7.017 1.210 1.00 96.50 146 LEU A O 1
ATOM 1139 N N . LYS A 1 147 ? 4.004 7.262 3.289 1.00 96.12 147 LYS A N 1
ATOM 1140 C CA . LYS A 1 147 ? 5.276 7.623 3.925 1.00 96.12 147 LYS A CA 1
ATOM 1141 C C . LYS A 1 147 ? 6.331 6.532 3.732 1.00 96.12 147 LYS A C 1
ATOM 1143 O O . LYS A 1 147 ? 7.426 6.835 3.272 1.00 96.12 147 LYS A O 1
ATOM 1148 N N . ALA A 1 148 ? 6.011 5.284 4.075 1.00 96.44 148 ALA A N 1
ATOM 1149 C CA . ALA A 1 148 ? 6.959 4.172 3.998 1.00 96.44 148 ALA A CA 1
ATOM 1150 C C . ALA A 1 148 ? 7.445 3.917 2.560 1.00 96.44 148 ALA A C 1
ATOM 1152 O O . ALA A 1 148 ? 8.623 3.663 2.335 1.00 96.44 148 ALA A O 1
ATOM 1153 N N . LEU A 1 149 ? 6.564 4.053 1.568 1.00 95.44 149 LEU A N 1
ATOM 1154 C CA . LEU A 1 149 ? 6.924 3.899 0.157 1.00 95.44 149 LEU A CA 1
ATOM 1155 C C . LEU A 1 149 ? 7.811 5.048 -0.350 1.00 95.44 149 LEU A C 1
ATOM 1157 O O . LEU A 1 149 ? 8.795 4.798 -1.046 1.00 95.44 149 LEU A O 1
ATOM 1161 N N . LEU A 1 150 ? 7.508 6.295 0.035 1.00 93.62 150 LEU A N 1
ATOM 1162 C CA . LEU A 1 150 ? 8.308 7.476 -0.323 1.00 93.62 150 LEU A CA 1
ATOM 1163 C C . LEU A 1 150 ? 9.736 7.424 0.241 1.00 93.62 150 LEU A C 1
ATOM 1165 O O . LEU A 1 150 ? 10.645 7.990 -0.353 1.00 93.62 150 LEU A O 1
ATOM 1169 N N . GLN A 1 151 ? 9.964 6.710 1.348 1.00 91.94 151 GLN A N 1
ATOM 1170 C CA . GLN A 1 151 ? 11.314 6.510 1.895 1.00 91.94 151 GLN A CA 1
ATOM 1171 C C . GLN A 1 151 ? 12.218 5.656 0.991 1.00 91.94 151 GLN A C 1
ATOM 1173 O O . GLN A 1 151 ? 13.439 5.744 1.097 1.00 91.94 151 GLN A O 1
ATOM 1178 N N . HIS A 1 152 ? 11.639 4.836 0.109 1.00 90.06 152 HIS A N 1
ATOM 1179 C CA . HIS A 1 152 ? 12.379 3.893 -0.734 1.00 90.06 152 HIS A CA 1
ATOM 1180 C C . HIS A 1 152 ? 12.327 4.223 -2.227 1.00 90.06 152 HIS A C 1
ATOM 1182 O O . HIS A 1 152 ? 13.017 3.586 -3.022 1.00 90.06 152 HIS A O 1
ATOM 1188 N N . THR A 1 153 ? 11.506 5.180 -2.655 1.00 87.06 153 THR A N 1
ATOM 1189 C CA . THR A 1 153 ? 11.422 5.570 -4.064 1.00 87.06 153 THR A CA 1
ATOM 1190 C C . THR A 1 153 ? 11.093 7.051 -4.188 1.00 87.06 153 THR A C 1
ATOM 1192 O O . THR A 1 153 ? 10.066 7.479 -3.654 1.00 87.06 153 THR A O 1
ATOM 1195 N N . PRO A 1 154 ? 11.897 7.829 -4.938 1.00 80.88 154 PRO A N 1
ATOM 1196 C CA . PRO A 1 154 ? 11.548 9.208 -5.230 1.00 80.88 154 PRO A CA 1
ATOM 1197 C C . PRO A 1 154 ? 10.259 9.252 -6.059 1.00 80.88 154 PRO A C 1
ATOM 1199 O O . PRO A 1 154 ? 10.105 8.542 -7.053 1.00 80.88 154 PRO A O 1
ATOM 1202 N N . MET A 1 155 ? 9.318 10.087 -5.632 1.00 79.38 155 MET A N 1
ATOM 1203 C CA . MET A 1 155 ? 8.059 10.306 -6.339 1.00 79.38 155 MET A CA 1
ATOM 1204 C C . MET A 1 155 ? 8.313 10.919 -7.724 1.00 79.38 155 MET A C 1
ATOM 1206 O O . MET A 1 155 ? 9.129 11.831 -7.864 1.00 79.38 155 MET A O 1
ATOM 1210 N N . ASP A 1 156 ? 7.564 10.475 -8.737 1.00 79.31 156 ASP A N 1
ATOM 1211 C CA . ASP A 1 156 ? 7.548 11.140 -10.042 1.00 79.31 156 ASP A CA 1
ATOM 1212 C C . ASP A 1 156 ? 7.014 12.577 -9.898 1.00 79.31 156 ASP A C 1
ATOM 1214 O O . ASP A 1 156 ? 5.922 12.803 -9.362 1.00 79.31 156 ASP A O 1
ATOM 1218 N N . ALA A 1 157 ? 7.767 13.545 -10.425 1.00 77.88 157 ALA A N 1
ATOM 1219 C CA . ALA A 1 157 ? 7.426 14.963 -10.417 1.00 77.88 157 ALA A CA 1
ATOM 1220 C C . ALA A 1 157 ? 6.031 15.245 -11.003 1.00 77.88 157 ALA A C 1
ATOM 1222 O O . ALA A 1 157 ? 5.376 16.199 -10.581 1.00 77.88 157 ALA A O 1
ATOM 1223 N N . SER A 1 158 ? 5.547 14.406 -11.928 1.00 79.75 158 SER A N 1
ATOM 1224 C CA . SER A 1 158 ? 4.202 14.537 -12.503 1.00 79.75 158 SER A CA 1
ATOM 1225 C C . SER A 1 158 ? 3.074 14.266 -11.493 1.00 79.75 158 SER A C 1
ATOM 1227 O O . SER A 1 158 ? 1.996 14.856 -11.586 1.00 79.75 158 SER A O 1
ATOM 1229 N N . GLN A 1 159 ? 3.317 13.402 -10.502 1.00 80.94 159 GLN A N 1
ATOM 1230 C CA . GLN A 1 159 ? 2.328 12.975 -9.508 1.00 80.94 159 GLN A CA 1
ATOM 1231 C C . GLN A 1 159 ? 2.412 13.782 -8.204 1.00 80.94 159 GLN A C 1
ATOM 1233 O O . GLN A 1 159 ? 1.427 13.849 -7.460 1.00 80.94 159 GLN A O 1
ATOM 1238 N N . SER A 1 160 ? 3.550 14.430 -7.934 1.00 86.19 160 SER A N 1
ATOM 1239 C CA . SER A 1 160 ? 3.770 15.236 -6.725 1.00 86.19 160 SER A CA 1
ATOM 1240 C C . SER A 1 160 ? 2.670 16.281 -6.470 1.00 86.19 160 SER A C 1
ATOM 1242 O O . SER A 1 160 ? 2.151 16.300 -5.352 1.00 86.19 160 SER A O 1
ATOM 1244 N N . PRO A 1 161 ? 2.207 17.093 -7.451 1.00 90.56 161 PRO A N 1
ATOM 1245 C CA . PRO A 1 161 ? 1.157 18.090 -7.210 1.00 90.56 161 PRO A CA 1
ATOM 1246 C C . PRO A 1 161 ? -0.155 17.483 -6.706 1.00 90.56 161 PRO A C 1
ATOM 1248 O O . PRO A 1 161 ? -0.804 18.037 -5.819 1.00 90.56 161 PRO A O 1
ATOM 1251 N N . ARG A 1 162 ? -0.537 16.316 -7.241 1.00 91.25 162 ARG A N 1
ATOM 1252 C CA . ARG A 1 162 ? -1.754 15.611 -6.828 1.00 91.25 162 ARG A CA 1
ATOM 1253 C C . ARG A 1 162 ? -1.634 15.087 -5.401 1.00 91.25 162 ARG A C 1
ATOM 1255 O O . ARG A 1 162 ? -2.585 15.203 -4.633 1.00 91.25 162 ARG A O 1
ATOM 1262 N N . MET A 1 163 ? -0.475 14.537 -5.043 1.00 92.38 163 MET A N 1
ATOM 1263 C CA . MET A 1 163 ? -0.219 14.083 -3.678 1.00 92.38 163 MET A CA 1
ATOM 1264 C C . MET A 1 163 ? -0.267 15.249 -2.686 1.00 92.38 163 MET A C 1
ATOM 1266 O O . MET A 1 163 ? -0.982 15.149 -1.693 1.00 92.38 163 MET A O 1
ATOM 1270 N N . TYR A 1 164 ? 0.393 16.373 -2.989 1.00 93.31 164 TYR A N 1
ATOM 1271 C CA . TYR A 1 164 ? 0.302 17.590 -2.174 1.00 93.31 164 TYR A CA 1
ATOM 1272 C C . TYR A 1 164 ? -1.145 18.046 -1.994 1.00 93.31 164 TYR A C 1
ATOM 1274 O O . TYR A 1 164 ? -1.568 18.282 -0.864 1.00 93.31 164 TYR A O 1
ATOM 1282 N N . ALA A 1 165 ? -1.915 18.138 -3.081 1.00 94.25 165 ALA A N 1
ATOM 1283 C CA . ALA A 1 165 ? -3.297 18.601 -3.029 1.00 94.25 165 ALA A CA 1
ATOM 1284 C C . ALA A 1 165 ? -4.185 17.730 -2.126 1.00 94.25 165 ALA A C 1
ATOM 1286 O O . ALA A 1 165 ? -4.956 18.274 -1.340 1.00 94.25 165 ALA A O 1
ATOM 1287 N N . ILE A 1 166 ? -4.069 16.399 -2.214 1.00 94.31 166 ILE A N 1
ATOM 1288 C CA . ILE A 1 166 ? -4.889 15.472 -1.417 1.00 94.31 166 ILE A CA 1
ATOM 1289 C C . ILE A 1 166 ? -4.419 15.444 0.041 1.00 94.31 166 ILE A C 1
ATOM 1291 O O . ILE A 1 166 ? -5.230 15.582 0.952 1.00 94.31 166 ILE A O 1
ATOM 1295 N N . VAL A 1 167 ? -3.115 15.287 0.284 1.00 95.94 167 VAL A N 1
ATOM 1296 C CA . VAL A 1 167 ? -2.577 15.123 1.645 1.00 95.94 167 VAL A CA 1
ATOM 1297 C C . VAL A 1 167 ? -2.694 16.418 2.454 1.00 95.94 167 VAL A C 1
ATOM 1299 O O . VAL A 1 167 ? -2.986 16.361 3.645 1.00 95.94 167 VAL A O 1
ATOM 1302 N N . SER A 1 168 ? -2.548 17.590 1.826 1.00 95.12 168 SER A N 1
ATOM 1303 C CA . SER A 1 168 ? -2.637 18.875 2.544 1.00 95.12 168 SER A CA 1
ATOM 1304 C C . SER A 1 168 ? -4.028 19.135 3.124 1.00 95.12 168 SER A C 1
ATOM 1306 O O . SER A 1 168 ? -4.138 19.747 4.181 1.00 95.12 168 SER A O 1
ATOM 1308 N N . GLN A 1 169 ? -5.089 18.616 2.495 1.00 94.50 169 GLN A N 1
ATOM 1309 C CA . GLN A 1 169 ? -6.458 18.714 3.024 1.00 94.50 169 GLN A CA 1
ATOM 1310 C C . GLN A 1 169 ? -6.633 17.962 4.353 1.00 94.50 169 GLN A C 1
ATOM 1312 O O . GLN A 1 169 ? -7.554 18.252 5.109 1.00 94.50 169 GLN A O 1
ATOM 1317 N N . LEU A 1 170 ? -5.750 17.005 4.656 1.00 94.69 170 LEU A N 1
ATOM 1318 C CA . LEU A 1 170 ? -5.800 16.205 5.879 1.00 94.69 170 LEU A CA 1
ATOM 1319 C C . LEU A 1 170 ? -4.997 16.822 7.033 1.00 94.69 170 LEU A C 1
ATOM 1321 O O . LEU A 1 170 ? -5.098 16.335 8.159 1.00 94.69 170 LEU A O 1
ATOM 1325 N N . VAL A 1 171 ? -4.237 17.897 6.796 1.00 94.88 171 VAL A N 1
ATOM 1326 C CA . VAL A 1 171 ? -3.425 18.565 7.831 1.00 94.88 171 VAL A CA 1
ATOM 1327 C C . VAL A 1 171 ? -4.296 19.220 8.906 1.00 94.88 171 VAL A C 1
ATOM 1329 O O . VAL A 1 171 ? -3.897 19.273 10.064 1.00 94.88 171 VAL A O 1
ATOM 1332 N N . GLU A 1 172 ? -5.507 19.655 8.560 1.00 91.75 172 GLU A N 1
ATOM 1333 C CA . GLU A 1 172 ? -6.470 20.225 9.516 1.00 91.75 172 GLU A CA 1
ATOM 1334 C C . GLU A 1 172 ? -7.323 19.156 10.227 1.00 91.75 172 GLU A C 1
ATOM 1336 O O . GLU A 1 172 ? -8.171 19.476 11.059 1.00 91.75 172 GLU A O 1
ATOM 1341 N N . SER A 1 173 ? -7.115 17.874 9.911 1.00 93.06 173 SER A N 1
ATOM 1342 C CA . SER A 1 173 ? -7.863 16.755 10.493 1.00 93.06 173 SER A CA 1
ATOM 1343 C C . SER A 1 173 ? -7.156 16.142 11.710 1.00 93.06 173 SER A C 1
ATOM 1345 O O . SER A 1 173 ? -6.033 16.502 12.059 1.00 93.06 173 SER A O 1
ATOM 1347 N N . SER A 1 174 ? -7.773 15.126 12.325 1.00 93.31 174 SER A N 1
ATOM 1348 C CA . SER A 1 174 ? -7.137 14.311 13.372 1.00 93.31 174 SER A CA 1
ATOM 1349 C C . SER A 1 174 ? -5.930 13.492 12.886 1.00 93.31 174 SER A C 1
ATOM 1351 O O . SER A 1 174 ? -5.261 12.871 13.703 1.00 93.31 174 SER A O 1
ATOM 1353 N N . LEU A 1 175 ? -5.664 13.465 11.575 1.00 94.75 175 LEU A N 1
ATOM 1354 C CA . LEU A 1 175 ? -4.536 12.775 10.936 1.00 94.75 175 LEU A CA 1
ATOM 1355 C C . LEU A 1 175 ? -3.369 13.725 10.622 1.00 94.75 175 LEU A C 1
ATOM 1357 O O . LEU A 1 175 ? -2.5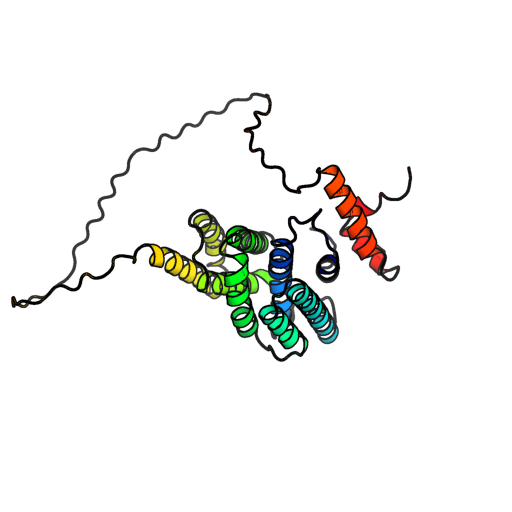31 13.419 9.773 1.00 94.75 175 LEU A O 1
ATOM 1361 N N . CYS A 1 176 ? -3.333 14.902 11.254 1.00 96.12 176 CYS A N 1
ATOM 1362 C CA . CYS A 1 176 ? -2.371 15.956 10.942 1.00 96.12 176 CYS A CA 1
ATOM 1363 C C . CYS A 1 176 ? -0.911 15.484 11.027 1.00 96.12 176 CYS A C 1
ATOM 1365 O O . CYS A 1 176 ? -0.115 15.805 10.147 1.00 96.12 176 CYS A O 1
ATOM 1367 N N . PHE A 1 177 ? -0.563 14.669 12.026 1.00 96.12 177 PHE A N 1
ATOM 1368 C CA . PHE A 1 177 ? 0.794 14.149 12.204 1.00 96.12 177 PHE A CA 1
ATOM 1369 C C . PHE A 1 177 ? 1.208 13.203 11.074 1.00 96.12 177 PHE A C 1
ATOM 1371 O O . PHE A 1 177 ? 2.308 13.331 10.524 1.00 96.12 177 PHE A O 1
ATOM 1378 N N . GLU A 1 178 ? 0.339 12.266 10.696 1.00 96.94 178 GLU A N 1
ATOM 1379 C CA . GLU A 1 178 ? 0.589 11.363 9.577 1.00 96.94 178 GLU A CA 1
ATOM 1380 C C . GLU A 1 178 ? 0.641 12.123 8.245 1.00 96.94 178 GLU A C 1
ATOM 1382 O O . GLU A 1 178 ? 1.531 11.867 7.435 1.00 96.94 178 GLU A O 1
ATOM 1387 N N . ALA A 1 179 ? -0.250 13.096 8.033 1.00 97.06 179 ALA A N 1
ATOM 1388 C CA . ALA A 1 179 ? -0.269 13.919 6.824 1.00 97.06 179 ALA A CA 1
ATOM 1389 C C . ALA A 1 179 ? 1.011 14.758 6.683 1.00 97.06 179 ALA A C 1
ATOM 1391 O O . ALA A 1 179 ? 1.655 14.724 5.634 1.00 97.06 179 ALA A O 1
ATOM 1392 N N . LEU A 1 180 ? 1.435 15.446 7.749 1.00 96.88 180 LEU A N 1
ATOM 1393 C CA . LEU A 1 180 ? 2.690 16.204 7.768 1.00 96.88 180 LEU A CA 1
ATOM 1394 C C . LEU A 1 180 ? 3.901 15.298 7.521 1.00 96.88 180 LEU A C 1
ATOM 1396 O O . LEU A 1 180 ? 4.779 15.665 6.745 1.00 96.88 180 LEU A O 1
ATOM 1400 N N . SER A 1 181 ? 3.913 14.091 8.094 1.00 96.19 181 SER A N 1
ATOM 1401 C CA . SER A 1 181 ? 4.989 13.118 7.858 1.00 96.19 181 SER A CA 1
ATOM 1402 C C . SER A 1 181 ? 5.104 12.703 6.385 1.00 96.19 181 SER A C 1
ATOM 1404 O O . SER A 1 181 ? 6.209 12.483 5.892 1.00 96.19 181 SER A O 1
ATOM 1406 N N . VAL A 1 182 ? 3.978 12.575 5.673 1.00 96.31 182 VAL A N 1
ATOM 1407 C CA . VAL A 1 182 ? 3.972 12.280 4.228 1.00 96.31 182 VAL A CA 1
ATOM 1408 C C . VAL A 1 182 ? 4.480 13.479 3.428 1.00 96.31 182 VAL A C 1
ATOM 1410 O O . VAL A 1 182 ? 5.296 13.305 2.524 1.00 96.31 182 VAL A O 1
ATOM 1413 N N . LEU A 1 183 ? 4.037 14.695 3.765 1.00 95.06 183 LEU A N 1
ATOM 1414 C CA . LEU A 1 183 ? 4.489 15.922 3.098 1.00 95.06 183 LEU A CA 1
ATOM 1415 C C . LEU A 1 183 ? 5.995 16.151 3.277 1.00 95.06 183 LEU A C 1
ATOM 1417 O O . LEU A 1 183 ? 6.670 16.549 2.328 1.00 95.06 183 LEU A O 1
ATOM 1421 N N . GLU A 1 184 ? 6.533 15.857 4.460 1.00 93.44 184 GLU A N 1
ATOM 1422 C CA . GLU A 1 184 ? 7.970 15.913 4.734 1.00 93.44 184 GLU A CA 1
ATOM 1423 C C . GLU A 1 184 ? 8.748 14.898 3.883 1.00 93.44 184 GLU A C 1
ATOM 1425 O O . GLU A 1 184 ? 9.708 15.272 3.206 1.00 93.44 184 GLU A O 1
ATOM 1430 N N . ALA A 1 185 ? 8.302 13.637 3.839 1.00 92.69 185 ALA A N 1
ATOM 1431 C CA . ALA A 1 185 ? 8.927 12.603 3.009 1.00 92.69 185 ALA A CA 1
ATOM 1432 C C . ALA A 1 185 ? 8.903 12.968 1.511 1.00 92.69 185 ALA A C 1
ATOM 1434 O O . ALA A 1 185 ? 9.869 12.725 0.780 1.00 92.69 185 ALA A O 1
ATOM 1435 N N . LEU A 1 186 ? 7.823 13.605 1.051 1.00 90.88 186 LEU A N 1
ATOM 1436 C CA . LEU A 1 186 ? 7.697 14.085 -0.323 1.00 90.88 186 LEU A CA 1
ATOM 1437 C C . LEU A 1 186 ? 8.686 15.225 -0.626 1.00 90.88 186 LEU A C 1
ATOM 1439 O O . LEU A 1 186 ? 9.327 15.219 -1.676 1.00 90.88 186 LEU A O 1
ATOM 1443 N N . LEU A 1 187 ? 8.875 16.166 0.305 1.00 88.06 187 LEU A N 1
ATOM 1444 C CA . LEU A 1 187 ? 9.865 17.245 0.170 1.00 88.06 187 LEU A CA 1
ATOM 1445 C C . LEU A 1 187 ? 11.304 16.709 0.132 1.00 88.06 187 LEU A C 1
ATOM 1447 O O . LEU A 1 187 ? 12.108 17.146 -0.696 1.00 88.06 187 LEU A O 1
ATOM 1451 N N . GLN A 1 188 ? 11.624 15.736 0.988 1.00 87.12 188 GLN A N 1
ATOM 1452 C CA . GLN A 1 188 ? 12.933 15.074 0.997 1.00 87.12 188 GLN A CA 1
ATOM 1453 C C . GLN A 1 188 ? 13.201 14.351 -0.333 1.00 87.12 188 GLN A C 1
ATOM 1455 O O . GLN A 1 188 ? 14.297 14.452 -0.885 1.00 87.12 188 GLN A O 1
ATOM 1460 N N . SER A 1 189 ? 12.174 13.713 -0.902 1.00 79.38 189 SER A N 1
ATOM 1461 C CA . SER A 1 189 ? 12.249 13.033 -2.202 1.00 79.38 189 SER A CA 1
ATOM 1462 C C . SER A 1 189 ? 12.535 13.985 -3.368 1.00 79.38 189 SER A C 1
ATOM 1464 O O . SER A 1 189 ? 13.253 13.616 -4.290 1.00 79.38 189 SER A O 1
ATOM 1466 N N . CYS A 1 190 ? 12.023 15.219 -3.327 1.00 70.62 190 CYS A N 1
ATOM 1467 C CA . CYS A 1 190 ? 12.304 16.244 -4.342 1.00 70.62 190 CYS A CA 1
ATOM 1468 C C . CYS A 1 190 ? 13.714 16.851 -4.213 1.00 70.62 190 CYS A C 1
ATOM 1470 O O . CYS A 1 190 ? 14.272 17.336 -5.195 1.00 70.62 190 CYS A O 1
ATOM 1472 N N . SER A 1 191 ? 14.293 16.831 -3.010 1.00 62.31 191 SER A N 1
ATOM 1473 C CA . SER A 1 191 ? 15.579 17.478 -2.708 1.00 62.31 191 SER A CA 1
ATOM 1474 C C . SER A 1 191 ? 16.787 16.638 -3.149 1.00 62.31 191 SER A C 1
ATOM 1476 O O . SER A 1 191 ? 17.856 17.179 -3.439 1.00 62.31 191 SER A O 1
ATOM 1478 N N . SER A 1 192 ? 16.623 15.316 -3.255 1.00 57.06 192 SER A N 1
ATOM 1479 C CA . SER A 1 192 ? 17.674 14.392 -3.708 1.00 57.06 192 SER A CA 1
ATOM 1480 C C . SER A 1 192 ? 18.036 14.561 -5.192 1.00 57.06 192 SER A C 1
ATOM 1482 O O . SER A 1 192 ? 19.169 14.273 -5.573 1.00 57.06 192 SER A O 1
ATOM 1484 N N . LEU A 1 193 ? 17.133 15.106 -6.022 1.00 51.50 193 LEU A N 1
ATOM 1485 C CA . LEU A 1 193 ? 17.409 15.388 -7.438 1.00 51.50 193 LEU A CA 1
ATOM 1486 C C . LEU A 1 193 ? 18.348 16.587 -7.665 1.00 51.50 193 LEU A C 1
ATOM 1488 O O . LEU A 1 193 ? 18.916 16.710 -8.746 1.00 51.50 193 LEU A O 1
ATOM 1492 N N . THR A 1 194 ? 18.544 17.464 -6.677 1.00 44.53 194 THR A N 1
ATOM 1493 C CA . THR A 1 194 ? 19.403 18.659 -6.819 1.00 44.53 194 THR A CA 1
ATOM 1494 C C . THR A 1 194 ? 20.856 18.457 -6.365 1.00 44.53 194 THR A C 1
ATOM 1496 O O . THR A 1 194 ? 21.632 19.408 -6.368 1.00 44.53 194 THR A O 1
ATOM 1499 N N . GLY A 1 195 ? 21.246 17.233 -5.985 1.00 45.03 195 GLY A N 1
ATOM 1500 C CA . GLY A 1 195 ? 22.508 16.945 -5.290 1.00 45.03 195 GLY A CA 1
ATOM 1501 C C . GLY A 1 195 ? 23.531 16.081 -6.036 1.00 45.03 195 GLY A C 1
ATOM 1502 O O . GLY A 1 195 ? 24.327 15.423 -5.377 1.00 45.03 195 GLY A O 1
ATOM 1503 N N . SER A 1 196 ? 23.535 16.039 -7.372 1.00 33.59 196 SER A N 1
ATOM 1504 C CA . SER A 1 196 ? 24.550 15.303 -8.147 1.00 33.59 196 SER A CA 1
ATOM 1505 C C . SER A 1 196 ? 25.526 16.245 -8.860 1.00 33.59 196 SER A C 1
ATOM 1507 O O . SER A 1 196 ? 25.563 16.309 -10.086 1.00 33.59 196 SER A O 1
ATOM 1509 N N . HIS A 1 197 ? 26.331 16.976 -8.090 1.00 34.69 197 HIS A N 1
ATOM 1510 C CA . HIS A 1 197 ? 27.637 17.447 -8.554 1.00 34.69 197 HIS A CA 1
ATOM 1511 C C . HIS A 1 197 ? 28.701 16.684 -7.755 1.00 34.69 197 HIS A C 1
ATOM 1513 O O . HIS A 1 197 ? 28.652 16.721 -6.524 1.00 34.69 197 HIS A O 1
ATOM 1519 N N . PRO A 1 198 ? 29.644 15.973 -8.398 1.00 41.16 198 PRO A N 1
ATOM 1520 C CA . PRO A 1 198 ? 30.778 15.436 -7.668 1.00 41.16 198 PRO A CA 1
ATOM 1521 C C . PRO A 1 198 ? 31.607 16.611 -7.123 1.00 41.16 198 PRO A C 1
ATOM 1523 O O . PRO A 1 198 ? 31.835 17.571 -7.865 1.00 41.16 198 PRO A O 1
ATOM 1526 N N . PRO A 1 199 ? 32.066 16.570 -5.860 1.00 39.28 199 PRO A N 1
ATOM 1527 C CA . PRO A 1 199 ? 33.100 17.487 -5.413 1.00 39.28 199 PRO A CA 1
ATOM 1528 C C . PRO A 1 199 ? 34.383 17.145 -6.179 1.00 39.28 199 PRO A C 1
ATOM 1530 O O . PRO A 1 199 ? 34.927 16.049 -6.035 1.00 39.28 199 PRO A O 1
ATOM 1533 N N . GLU A 1 200 ? 34.850 18.061 -7.027 1.00 34.00 200 GLU A N 1
ATOM 1534 C CA . GLU A 1 200 ? 36.210 17.984 -7.556 1.00 34.00 200 GLU A CA 1
ATOM 1535 C C . GLU A 1 200 ? 37.213 18.031 -6.390 1.00 34.00 200 GLU A C 1
ATOM 1537 O O . GLU A 1 200 ? 37.093 18.891 -5.512 1.00 34.00 200 GLU A O 1
ATOM 1542 N N . PRO A 1 201 ? 38.224 17.147 -6.355 1.00 45.47 201 PRO A N 1
ATOM 1543 C CA . PRO A 1 201 ? 39.318 17.260 -5.410 1.00 45.47 201 PRO A CA 1
ATOM 1544 C C . PRO A 1 201 ? 40.406 18.165 -6.010 1.00 45.47 201 PRO A C 1
ATOM 1546 O O . PRO A 1 201 ? 41.209 17.731 -6.830 1.00 45.47 201 PRO A O 1
ATOM 1549 N N . GLY A 1 202 ? 40.451 19.425 -5.580 1.00 33.56 202 GLY A N 1
ATOM 1550 C CA . GLY A 1 202 ? 41.557 20.355 -5.842 1.00 33.56 202 GLY A CA 1
ATOM 1551 C C . GLY A 1 202 ? 41.764 21.241 -4.615 1.00 33.56 202 GLY A C 1
ATOM 1552 O O . GLY A 1 202 ? 40.930 22.078 -4.308 1.00 33.56 202 GLY A O 1
ATOM 1553 N N . SER A 1 203 ? 42.701 20.876 -3.741 1.00 30.61 203 SER A N 1
ATOM 1554 C CA . SER A 1 203 ? 44.041 21.475 -3.638 1.00 30.61 203 SER A CA 1
ATOM 1555 C C . SER A 1 203 ? 44.054 22.885 -3.022 1.00 30.61 203 SER A C 1
ATOM 1557 O O . SER A 1 203 ? 43.657 23.862 -3.642 1.00 30.61 203 SER A O 1
ATOM 1559 N N . TYR A 1 204 ? 44.564 22.919 -1.788 1.00 37.66 204 TYR A N 1
ATOM 1560 C CA . TYR A 1 204 ? 45.031 24.031 -0.951 1.00 37.66 204 TYR A CA 1
ATOM 1561 C C . TYR A 1 204 ? 45.560 25.274 -1.703 1.00 37.66 204 TYR A C 1
ATOM 1563 O O . TYR A 1 204 ? 46.361 25.115 -2.620 1.00 37.66 204 TYR A O 1
ATOM 1571 N N . ASP A 1 205 ? 45.219 26.496 -1.257 1.00 33.53 205 ASP A N 1
ATOM 1572 C CA . ASP A 1 205 ? 46.056 27.284 -0.325 1.00 33.53 205 ASP A CA 1
ATOM 1573 C C . ASP A 1 205 ? 45.343 28.567 0.196 1.00 33.53 205 ASP A C 1
ATOM 1575 O O . ASP A 1 205 ? 44.389 29.071 -0.391 1.00 33.53 205 ASP A O 1
ATOM 1579 N N . ASN A 1 206 ? 45.838 29.022 1.346 1.00 33.78 206 ASN A N 1
ATOM 1580 C CA . ASN A 1 206 ? 45.514 30.108 2.279 1.00 33.78 206 ASN A CA 1
ATOM 1581 C C . ASN A 1 206 ? 44.869 31.437 1.828 1.00 33.78 206 ASN A C 1
ATOM 1583 O O . ASN A 1 206 ? 45.214 32.032 0.812 1.00 33.78 206 ASN A O 1
ATOM 1587 N N . GLY A 1 207 ? 44.129 32.022 2.785 1.00 29.70 207 GLY A N 1
ATOM 1588 C CA . GLY A 1 207 ? 43.915 33.469 2.920 1.00 29.70 207 GLY A CA 1
ATOM 1589 C C . GLY A 1 207 ? 42.994 33.827 4.094 1.00 29.70 207 GLY A C 1
ATOM 1590 O O . GLY A 1 207 ? 41.785 33.656 4.000 1.00 29.70 207 GLY A O 1
ATOM 1591 N N . ALA A 1 208 ? 43.572 34.296 5.201 1.00 37.06 208 ALA A N 1
ATOM 1592 C CA . ALA A 1 208 ? 42.891 34.788 6.402 1.00 37.06 208 ALA A CA 1
ATOM 1593 C C . ALA A 1 208 ? 41.953 35.985 6.127 1.00 37.06 208 ALA A C 1
ATOM 1595 O O . ALA A 1 208 ? 42.312 36.850 5.335 1.00 37.06 208 ALA A O 1
ATOM 1596 N N . ASP A 1 209 ? 40.785 36.054 6.782 1.00 33.03 209 ASP A N 1
ATOM 1597 C CA . ASP A 1 209 ? 40.508 37.010 7.876 1.00 33.03 209 ASP A CA 1
ATOM 1598 C C . ASP A 1 209 ? 39.038 36.974 8.352 1.00 33.03 209 ASP A C 1
ATOM 1600 O O . ASP A 1 209 ? 38.105 36.676 7.604 1.00 33.03 209 ASP A O 1
ATOM 1604 N N . GLU A 1 210 ? 38.851 37.297 9.632 1.00 42.72 210 GLU A N 1
ATOM 1605 C CA . GLU A 1 210 ? 37.581 37.478 10.345 1.00 42.72 210 GLU A CA 1
ATOM 1606 C C . GLU A 1 210 ? 36.627 38.507 9.704 1.00 42.72 210 GLU A C 1
ATOM 1608 O O . GLU A 1 210 ? 37.014 39.656 9.498 1.00 42.72 210 GLU A O 1
ATOM 1613 N N . LYS A 1 211 ? 35.327 38.174 9.582 1.00 32.22 211 LYS A N 1
ATOM 1614 C CA . LYS A 1 211 ? 34.211 38.996 10.121 1.00 32.22 211 LYS A CA 1
ATOM 1615 C C . LYS A 1 211 ? 32.821 38.406 9.842 1.00 32.22 211 LYS A C 1
ATOM 1617 O O . LYS A 1 211 ? 32.352 38.363 8.715 1.00 32.22 211 LYS A O 1
ATOM 1622 N N . LEU A 1 212 ? 32.156 38.014 10.929 1.00 42.31 212 LEU A N 1
ATOM 1623 C CA . LEU A 1 212 ? 30.839 38.494 11.374 1.00 42.31 212 LEU A CA 1
ATOM 1624 C C . LEU A 1 212 ? 29.784 38.960 10.333 1.00 42.31 212 LEU A C 1
ATOM 1626 O O . LEU A 1 212 ? 29.971 39.956 9.641 1.00 42.31 212 LEU A O 1
ATOM 1630 N N . LEU A 1 213 ? 28.591 38.363 10.511 1.00 35.91 213 LEU A N 1
ATOM 1631 C CA . LEU A 1 213 ? 27.218 38.850 10.256 1.00 35.91 213 LEU A CA 1
ATOM 1632 C C . LEU A 1 213 ? 26.545 38.450 8.925 1.00 35.91 213 LEU A C 1
ATOM 1634 O O . LEU A 1 213 ? 26.875 38.915 7.841 1.00 35.91 213 LEU A O 1
ATOM 1638 N N . ALA A 1 214 ? 25.496 37.631 9.064 1.00 37.53 214 ALA A N 1
ATOM 1639 C CA . ALA A 1 214 ? 24.387 37.485 8.115 1.00 37.53 214 ALA A CA 1
ATOM 1640 C C . ALA A 1 214 ? 23.546 38.789 8.045 1.00 37.53 214 ALA A C 1
ATOM 1642 O O . ALA A 1 214 ? 23.834 39.720 8.800 1.00 37.53 214 ALA A O 1
ATOM 1643 N N . PRO A 1 215 ? 22.398 38.862 7.335 1.00 52.50 215 PRO A N 1
ATOM 1644 C CA . PRO A 1 215 ? 21.905 38.159 6.138 1.00 52.50 215 PRO A CA 1
ATOM 1645 C C . PRO A 1 215 ? 21.492 39.171 5.034 1.00 52.50 215 PRO A C 1
ATOM 1647 O O . PRO A 1 215 ? 21.137 40.303 5.355 1.00 52.50 215 PRO A O 1
ATOM 1650 N N . GLN A 1 216 ? 21.415 38.797 3.748 1.00 37.19 216 GLN A N 1
ATOM 1651 C CA . GLN A 1 216 ? 20.691 39.624 2.762 1.00 37.19 216 GLN A CA 1
ATOM 1652 C C . GLN A 1 216 ? 19.875 38.802 1.757 1.00 37.19 216 GLN A C 1
ATOM 1654 O O . GLN A 1 216 ? 20.375 38.046 0.930 1.00 37.19 216 GLN A O 1
ATOM 1659 N N . THR A 1 217 ? 18.574 39.032 1.870 1.00 40.28 217 THR A N 1
ATOM 1660 C CA . THR A 1 217 ? 17.475 38.779 0.946 1.00 40.28 217 THR A CA 1
ATOM 1661 C C . THR A 1 217 ? 17.726 39.337 -0.458 1.00 40.28 217 THR A C 1
ATOM 1663 O O . THR A 1 217 ? 18.116 40.494 -0.570 1.00 40.28 217 THR A O 1
ATOM 1666 N N . SER A 1 218 ? 17.351 38.609 -1.518 1.00 34.56 218 SER A N 1
ATOM 1667 C CA . SER A 1 218 ? 16.651 39.201 -2.676 1.00 34.56 218 SER A CA 1
ATOM 1668 C C . SER A 1 218 ? 16.137 38.119 -3.636 1.00 34.56 218 SER A C 1
ATOM 1670 O O . SER A 1 218 ? 16.825 37.698 -4.562 1.00 34.56 218 SER A O 1
ATOM 1672 N N . PHE A 1 219 ? 14.895 37.672 -3.437 1.00 33.62 219 PHE A N 1
ATOM 1673 C CA . PHE A 1 219 ? 14.125 37.035 -4.504 1.00 33.62 219 PHE A CA 1
ATOM 1674 C C . PHE A 1 219 ? 13.564 38.138 -5.411 1.00 33.62 219 PHE A C 1
ATOM 1676 O O . PHE A 1 219 ? 12.661 38.872 -5.015 1.00 33.62 219 PHE A O 1
ATOM 1683 N N . LYS A 1 220 ? 14.071 38.250 -6.644 1.00 34.16 220 LYS A N 1
ATOM 1684 C CA . LYS A 1 220 ? 13.383 38.957 -7.734 1.00 34.16 220 LYS A CA 1
ATOM 1685 C C . LYS A 1 220 ? 12.627 37.934 -8.577 1.00 34.16 220 LYS A C 1
ATOM 1687 O O . LYS A 1 220 ? 13.197 37.278 -9.443 1.00 34.16 220 LYS A O 1
ATOM 1692 N N . ALA A 1 221 ? 11.328 37.823 -8.317 1.00 38.28 221 ALA A N 1
ATOM 1693 C CA . ALA A 1 221 ? 10.378 37.174 -9.205 1.00 38.28 221 ALA A CA 1
ATOM 1694 C C . ALA A 1 221 ? 10.248 37.999 -10.497 1.00 38.28 221 ALA A C 1
ATOM 1696 O O . ALA A 1 221 ? 9.832 39.158 -10.466 1.00 38.28 221 ALA A O 1
ATOM 1697 N N . ARG A 1 222 ? 10.605 37.408 -11.640 1.00 33.16 222 ARG A N 1
ATOM 1698 C CA . ARG A 1 222 ? 10.222 37.919 -12.960 1.00 33.16 222 ARG A CA 1
ATOM 1699 C C . ARG A 1 222 ? 8.973 37.166 -13.401 1.00 33.16 222 ARG A C 1
ATOM 1701 O O . ARG A 1 222 ? 9.058 36.117 -14.028 1.00 33.16 222 ARG A O 1
ATOM 1708 N N . SER A 1 223 ? 7.819 37.708 -13.033 1.00 34.31 223 SER A N 1
ATOM 1709 C CA . SER A 1 223 ? 6.513 37.286 -13.533 1.00 34.31 223 SER A CA 1
ATOM 1710 C C . SER A 1 223 ? 6.403 37.620 -15.024 1.00 34.31 223 SER A C 1
ATOM 1712 O O . SER A 1 223 ? 6.532 38.781 -15.411 1.00 34.31 223 SER A O 1
ATOM 1714 N N . GLY A 1 224 ? 6.182 36.606 -15.860 1.00 32.94 224 GLY A N 1
ATOM 1715 C CA . GLY A 1 224 ? 5.729 36.759 -17.245 1.00 32.94 224 GLY A CA 1
ATOM 1716 C C . GLY A 1 224 ? 4.222 36.478 -17.333 1.00 32.94 224 GLY A C 1
ATOM 1717 O O . GLY A 1 224 ? 3.744 35.594 -16.621 1.00 32.94 224 GLY A O 1
ATOM 1718 N N . PRO A 1 225 ? 3.448 37.210 -18.154 1.00 30.66 225 PRO A N 1
ATOM 1719 C CA . PRO A 1 225 ? 2.003 37.029 -18.231 1.00 30.66 225 PRO A CA 1
ATOM 1720 C C . PRO A 1 225 ? 1.652 35.766 -19.033 1.00 30.66 225 PRO A C 1
ATOM 1722 O O . PRO A 1 225 ? 1.859 35.710 -20.244 1.00 30.66 225 PRO A O 1
ATOM 1725 N N . LEU A 1 226 ? 1.089 34.759 -18.360 1.00 33.22 226 LEU A N 1
ATOM 1726 C CA . LEU A 1 226 ? 0.371 33.662 -19.010 1.00 33.22 226 LEU A CA 1
ATOM 1727 C C . LEU A 1 226 ? -1.015 34.171 -19.420 1.00 33.22 226 LEU A C 1
ATOM 1729 O O . LEU A 1 226 ? -1.830 34.547 -18.578 1.00 33.22 226 LEU A O 1
ATOM 1733 N N . GLN A 1 227 ? -1.253 34.224 -20.729 1.00 31.70 227 GLN A N 1
ATOM 1734 C CA . GLN A 1 227 ? -2.528 34.629 -21.306 1.00 31.70 227 GLN A CA 1
ATOM 1735 C C . GLN A 1 227 ? -3.605 33.584 -20.988 1.00 31.70 227 GLN A C 1
ATOM 1737 O O . GLN A 1 227 ? -3.506 32.425 -21.385 1.00 31.70 227 GLN A O 1
ATOM 1742 N N . TYR A 1 228 ? -4.645 34.017 -20.276 1.00 30.67 228 TYR A N 1
ATOM 1743 C CA . TYR A 1 228 ? -5.893 33.282 -20.104 1.00 30.67 228 TYR A CA 1
ATOM 1744 C C . TYR A 1 228 ? -6.725 33.394 -21.389 1.00 30.67 228 TYR A C 1
ATOM 1746 O O . TYR A 1 228 ? -7.259 34.458 -21.697 1.00 30.67 228 TYR A O 1
ATOM 1754 N N . GLY A 1 229 ? -6.849 32.294 -22.129 1.00 30.08 229 GLY A N 1
ATOM 1755 C CA . GLY A 1 229 ? -7.819 32.143 -23.213 1.00 30.08 229 GLY A CA 1
ATOM 1756 C C . GLY A 1 229 ? -9.097 31.488 -22.695 1.00 30.08 229 GLY A C 1
ATOM 1757 O O . GLY A 1 229 ? -9.203 30.266 -22.685 1.00 30.08 229 GLY A O 1
ATOM 1758 N N . LEU A 1 230 ? -10.060 32.301 -22.254 1.00 33.72 230 LEU A N 1
ATOM 1759 C CA . LEU A 1 230 ? -11.431 31.875 -21.976 1.00 33.72 230 LEU A CA 1
ATOM 1760 C C . LEU A 1 230 ? -12.229 31.937 -23.288 1.00 33.72 230 LEU A C 1
ATOM 1762 O O . LEU A 1 230 ? -12.506 33.023 -23.790 1.00 33.72 230 LEU A O 1
ATOM 1766 N N . GLY A 1 231 ? -12.589 30.780 -23.843 1.00 28.83 231 GLY A N 1
ATOM 1767 C CA . GLY A 1 231 ? -13.406 30.664 -25.052 1.00 28.83 231 GLY A CA 1
ATOM 1768 C C . GLY A 1 231 ? -14.501 29.620 -24.871 1.00 28.83 231 GLY A C 1
ATOM 1769 O O . GLY A 1 231 ? -14.262 28.428 -25.020 1.00 28.83 231 GLY A O 1
ATOM 1770 N N . SER A 1 232 ? -15.698 30.090 -24.523 1.00 32.59 232 SER A N 1
ATOM 1771 C CA . SER A 1 232 ? -16.953 29.337 -24.569 1.00 32.59 232 SER A CA 1
ATOM 1772 C C . SER A 1 232 ? -17.410 29.178 -26.024 1.00 32.59 232 SER A C 1
ATOM 1774 O O . SER A 1 232 ? -17.403 30.155 -26.772 1.00 32.59 232 SER A O 1
ATOM 1776 N N . GLY A 1 233 ? -17.830 27.973 -26.420 1.00 28.02 233 GLY A N 1
ATOM 1777 C CA . GLY A 1 233 ? -18.412 27.712 -27.737 1.00 28.02 233 GLY A CA 1
ATOM 1778 C C . GLY A 1 233 ? -18.906 26.273 -27.892 1.00 28.02 233 GLY A C 1
ATOM 1779 O O . GLY A 1 233 ? -18.119 25.335 -27.915 1.00 28.02 233 GLY A O 1
ATOM 1780 N N . PHE A 1 234 ? -20.226 26.118 -27.986 1.00 31.53 234 PHE A N 1
ATOM 1781 C CA . PHE A 1 234 ? -20.947 24.906 -28.389 1.00 31.53 234 PHE A CA 1
ATOM 1782 C C . PHE A 1 234 ? -20.385 24.285 -29.684 1.00 31.53 234 PHE A C 1
ATOM 1784 O O . PHE A 1 234 ? -20.128 25.010 -30.643 1.00 31.53 234 PHE A O 1
ATOM 1791 N N . GLY A 1 235 ? -20.317 22.950 -29.769 1.00 27.25 235 GLY A N 1
ATOM 1792 C CA . GLY A 1 235 ? -20.097 22.262 -31.046 1.00 27.25 235 GLY A CA 1
ATOM 1793 C C . GLY A 1 235 ? -19.781 20.770 -30.934 1.00 27.25 235 GLY A C 1
ATOM 1794 O O . GLY A 1 235 ? -18.704 20.373 -30.513 1.00 27.25 235 GLY A O 1
ATOM 1795 N N . THR A 1 236 ? -20.734 19.943 -31.351 1.00 32.12 236 THR A N 1
ATOM 1796 C CA . THR A 1 236 ? -20.616 18.511 -31.662 1.00 32.12 236 THR A CA 1
ATOM 1797 C C . THR A 1 236 ? -19.517 18.204 -32.688 1.00 32.12 236 THR A C 1
ATOM 1799 O O . THR A 1 236 ? -19.489 18.851 -33.732 1.00 32.12 236 THR A O 1
ATOM 1802 N N . GLY A 1 237 ? -18.725 17.139 -32.491 1.00 27.12 237 GLY A N 1
ATOM 1803 C CA . GLY A 1 237 ? -17.984 16.523 -33.602 1.00 27.12 237 GLY A CA 1
ATOM 1804 C C . GLY A 1 237 ? -16.720 15.735 -33.245 1.00 27.12 237 GLY A C 1
ATOM 1805 O O . GLY A 1 237 ? -15.683 16.321 -32.994 1.00 27.12 237 GLY A O 1
ATOM 1806 N N . HIS A 1 238 ? -16.846 14.408 -33.304 1.00 29.12 238 HIS A N 1
ATOM 1807 C CA . HIS A 1 238 ? -15.874 13.404 -33.761 1.00 29.12 238 HIS A CA 1
ATOM 1808 C C . HIS A 1 238 ? -14.404 13.403 -33.286 1.00 29.12 238 HIS A C 1
ATOM 1810 O O . HIS A 1 238 ? -13.587 14.269 -33.571 1.00 29.12 238 HIS A O 1
ATOM 1816 N N . MET A 1 239 ? -14.097 12.255 -32.675 1.00 32.56 239 MET A N 1
ATOM 1817 C CA . MET A 1 239 ? -12.815 11.571 -32.511 1.00 32.56 239 MET A CA 1
ATOM 1818 C C . MET A 1 239 ? -11.779 11.835 -33.616 1.00 32.56 239 MET A C 1
ATOM 1820 O O . MET A 1 239 ? -12.024 11.538 -34.784 1.00 32.56 239 MET A O 1
ATOM 1824 N N . ALA A 1 240 ? -10.570 12.220 -33.204 1.00 28.41 240 ALA A N 1
ATOM 1825 C CA . ALA A 1 240 ? -9.343 11.938 -33.939 1.00 28.41 240 ALA A CA 1
ATOM 1826 C C . ALA A 1 240 ? -8.459 11.053 -33.052 1.00 28.41 240 ALA A C 1
ATOM 1828 O O . ALA A 1 240 ? -7.917 11.492 -32.038 1.00 28.41 240 ALA A O 1
ATOM 1829 N N . ALA A 1 241 ? -8.384 9.776 -33.420 1.00 31.22 241 ALA A N 1
ATOM 1830 C CA . ALA A 1 241 ? -7.494 8.801 -32.822 1.00 31.22 241 ALA A CA 1
ATOM 1831 C C . ALA A 1 241 ? -6.047 9.135 -33.213 1.00 31.22 241 ALA A C 1
ATOM 1833 O O . ALA A 1 241 ? -5.671 9.012 -34.378 1.00 31.22 241 ALA A O 1
ATOM 1834 N N . SER A 1 242 ? -5.228 9.536 -32.242 1.00 29.12 242 SER A N 1
ATOM 1835 C CA . SER A 1 242 ? -3.776 9.487 -32.380 1.00 29.12 242 SER A CA 1
ATOM 1836 C C . SER A 1 242 ? -3.313 8.059 -32.107 1.00 29.12 242 SER A C 1
ATOM 1838 O O . SER A 1 242 ? -3.306 7.567 -30.981 1.00 29.12 242 SER A O 1
ATOM 1840 N N . GLN A 1 243 ? -2.985 7.418 -33.214 1.00 33.44 243 GLN A N 1
ATOM 1841 C CA . GLN A 1 243 ? -2.388 6.113 -33.413 1.00 33.44 243 GLN A CA 1
ATOM 1842 C C . GLN A 1 243 ? -1.151 5.892 -32.522 1.00 33.44 243 GLN A C 1
ATOM 1844 O O . GLN A 1 243 ? -0.088 6.448 -32.779 1.00 33.44 243 GLN A O 1
ATOM 1849 N N . TRP A 1 244 ? -1.281 5.027 -31.516 1.00 27.25 244 TRP A N 1
ATOM 1850 C CA . TRP A 1 244 ? -0.165 4.279 -30.934 1.00 27.25 244 TRP A CA 1
ATOM 1851 C C . TRP A 1 244 ? -0.480 2.795 -31.072 1.00 27.25 244 TRP A C 1
ATOM 1853 O O . TRP A 1 244 ? -1.270 2.223 -30.325 1.00 27.25 244 TRP A O 1
ATOM 1863 N N . GLY A 1 245 ? 0.102 2.202 -32.112 1.00 30.55 245 GLY A N 1
ATOM 1864 C CA . GLY A 1 245 ? 0.147 0.767 -32.304 1.00 30.55 245 GLY A CA 1
ATOM 1865 C C . GLY A 1 245 ? 1.411 0.211 -31.666 1.00 30.55 245 GLY A C 1
ATOM 1866 O O . GLY A 1 245 ? 2.492 0.412 -32.208 1.00 30.55 245 GLY A O 1
ATOM 1867 N N . THR A 1 246 ? 1.229 -0.524 -30.573 1.00 30.39 246 THR A N 1
ATOM 1868 C CA . THR A 1 246 ? 1.929 -1.789 -30.337 1.00 30.39 246 THR A CA 1
ATOM 1869 C C . THR A 1 246 ? 0.939 -2.704 -29.624 1.00 30.39 246 THR A C 1
ATOM 1871 O O . THR A 1 246 ? 0.506 -2.426 -28.507 1.00 30.39 246 THR A O 1
ATOM 1874 N N . GLU A 1 247 ? 0.511 -3.756 -30.314 1.00 41.72 247 GLU A N 1
ATOM 1875 C CA . GLU A 1 247 ? -0.411 -4.762 -29.804 1.00 41.72 247 GLU A CA 1
ATOM 1876 C C . GLU A 1 247 ? 0.231 -5.522 -28.637 1.00 41.72 247 GLU A C 1
ATOM 1878 O O . GLU A 1 247 ? 1.192 -6.267 -28.813 1.00 41.72 247 GLU A O 1
ATOM 1883 N N . SER A 1 248 ? -0.317 -5.351 -27.434 1.00 41.34 248 SER A N 1
ATOM 1884 C CA . SER A 1 248 ? -0.152 -6.311 -26.346 1.00 41.34 248 SER A CA 1
ATOM 1885 C C . SER A 1 248 ? -1.396 -6.314 -25.460 1.00 41.34 248 SER A C 1
ATOM 1887 O O . SER A 1 248 ? -1.650 -5.399 -24.681 1.00 41.34 248 SER A O 1
ATOM 1889 N N . GLY A 1 249 ? -2.198 -7.366 -25.620 1.00 53.12 249 GLY A N 1
ATOM 1890 C CA . GLY A 1 249 ? -2.845 -8.049 -24.501 1.00 53.12 249 GLY A CA 1
ATOM 1891 C C . GLY A 1 249 ? -4.069 -7.432 -23.824 1.00 53.12 249 GLY A C 1
ATO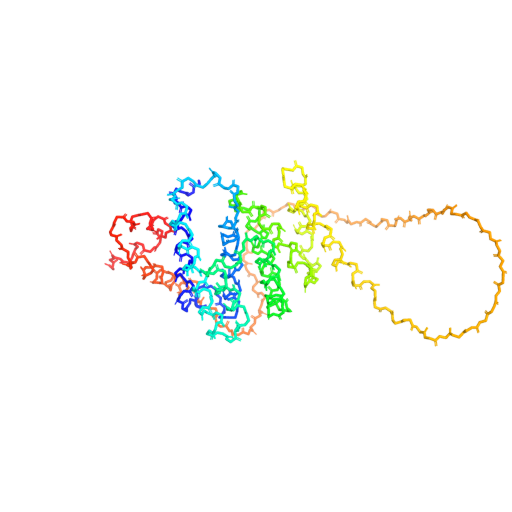M 1892 O O . GLY A 1 249 ? -4.578 -8.073 -22.910 1.00 53.12 249 GLY A O 1
ATOM 1893 N N . ILE A 1 250 ? -4.583 -6.263 -24.221 1.00 51.59 250 ILE A N 1
ATOM 1894 C CA . ILE A 1 250 ? -5.812 -5.728 -23.603 1.00 51.59 250 ILE A CA 1
ATOM 1895 C C . ILE A 1 250 ? -7.036 -6.326 -24.322 1.00 51.59 250 ILE A C 1
ATOM 1897 O O . ILE A 1 250 ? -7.273 -5.996 -25.487 1.00 51.59 250 ILE A O 1
ATOM 1901 N N . PRO A 1 251 ? -7.828 -7.210 -23.682 1.00 56.38 251 PRO A N 1
ATOM 1902 C CA . PRO A 1 251 ? -9.036 -7.748 -24.297 1.00 56.38 251 PRO A CA 1
ATOM 1903 C C . PRO A 1 251 ? -10.038 -6.629 -24.585 1.00 56.38 251 PRO A C 1
ATOM 1905 O O . PRO A 1 251 ? -10.123 -5.645 -23.847 1.00 56.38 251 PRO A O 1
ATOM 1908 N N . SER A 1 252 ? -10.836 -6.795 -25.646 1.00 71.38 252 SER A N 1
ATOM 1909 C CA . SER A 1 252 ? -11.905 -5.846 -25.963 1.00 71.38 252 SER A CA 1
ATOM 1910 C C . SER A 1 252 ? -12.818 -5.646 -24.748 1.00 71.38 252 SER A C 1
ATOM 1912 O O . SER A 1 252 ? -13.010 -6.559 -23.941 1.00 71.38 252 SER A O 1
ATOM 1914 N N . ARG A 1 253 ? -13.406 -4.452 -24.605 1.00 67.81 253 ARG A N 1
ATOM 1915 C CA . ARG A 1 253 ? -14.270 -4.098 -23.462 1.00 67.81 253 ARG A CA 1
ATOM 1916 C C . ARG A 1 253 ? -15.345 -5.156 -23.181 1.00 67.81 253 ARG A C 1
ATOM 1918 O O . ARG A 1 253 ? -15.657 -5.424 -22.026 1.00 67.81 253 ARG A O 1
ATOM 1925 N N . GLU A 1 254 ? -15.894 -5.766 -24.225 1.00 69.38 254 GLU A N 1
ATOM 1926 C CA . GLU A 1 254 ? -16.904 -6.825 -24.137 1.00 69.38 254 GLU A CA 1
ATOM 1927 C C . GLU A 1 254 ? -16.329 -8.140 -23.604 1.00 69.38 254 GLU A C 1
ATOM 1929 O O . GLU A 1 254 ? -16.910 -8.738 -22.697 1.00 69.38 254 GLU A O 1
ATOM 1934 N N . VAL A 1 255 ? -15.152 -8.547 -24.086 1.00 67.38 255 VAL A N 1
ATOM 1935 C CA . VAL A 1 255 ? -14.436 -9.734 -23.596 1.00 67.38 255 VAL A CA 1
ATOM 1936 C C . VAL A 1 255 ? -13.998 -9.537 -22.144 1.00 67.38 255 VAL A C 1
ATOM 1938 O O . VAL A 1 255 ? -14.190 -10.429 -21.319 1.00 67.38 255 VAL A O 1
ATOM 1941 N N . ALA A 1 256 ? -13.491 -8.353 -21.792 1.00 64.69 256 ALA A N 1
ATOM 1942 C CA . ALA A 1 256 ? -13.148 -8.000 -20.418 1.00 64.69 256 ALA A CA 1
ATOM 1943 C C . ALA A 1 256 ? -14.381 -8.073 -19.501 1.00 64.69 256 ALA A C 1
ATOM 1945 O O . ALA A 1 256 ? -14.325 -8.687 -18.435 1.00 64.69 256 ALA A O 1
ATOM 1946 N N . LEU A 1 257 ? -15.529 -7.532 -19.932 1.00 65.50 257 LEU A N 1
ATOM 1947 C CA . LEU A 1 257 ? -16.793 -7.615 -19.189 1.00 65.50 257 LEU A CA 1
ATOM 1948 C C . LEU A 1 257 ? -17.279 -9.060 -19.023 1.00 65.50 257 LEU A C 1
ATOM 1950 O O . LEU A 1 257 ? -17.719 -9.434 -17.934 1.00 65.50 257 LEU A O 1
ATOM 1954 N N . GLN A 1 258 ? -17.194 -9.885 -20.066 1.00 68.38 258 GLN A N 1
ATOM 1955 C CA . GLN A 1 258 ? -17.608 -11.287 -20.009 1.00 68.38 258 GLN A CA 1
ATOM 1956 C C . GLN A 1 258 ? -16.699 -12.116 -19.098 1.00 68.38 258 GLN A C 1
ATOM 1958 O O . GLN A 1 258 ? -17.200 -12.865 -18.258 1.00 68.38 258 GLN A O 1
ATOM 1963 N N . ASN A 1 259 ? -15.383 -11.925 -19.187 1.00 67.12 259 ASN A N 1
ATOM 1964 C CA . ASN A 1 259 ? -14.418 -12.564 -18.294 1.00 67.12 259 ASN A CA 1
ATOM 1965 C C . ASN A 1 259 ? -14.647 -12.136 -16.844 1.00 67.12 259 ASN A C 1
ATOM 1967 O O . ASN A 1 259 ? -14.701 -12.986 -15.955 1.00 67.12 259 ASN A O 1
ATOM 1971 N N . THR A 1 260 ? -14.874 -10.837 -16.616 1.00 67.62 260 THR A N 1
ATOM 1972 C CA . THR A 1 260 ? -15.207 -10.285 -15.293 1.00 67.62 260 THR A CA 1
ATOM 1973 C C . THR A 1 260 ? -16.446 -10.961 -14.726 1.00 67.62 260 THR A C 1
ATOM 1975 O O . THR A 1 260 ? -16.448 -11.383 -13.570 1.00 67.62 260 THR A O 1
ATOM 1978 N N . ARG A 1 261 ? -17.488 -11.137 -15.546 1.00 67.94 261 ARG A N 1
ATOM 1979 C CA . ARG A 1 261 ? -18.715 -11.827 -15.135 1.00 67.94 261 ARG A CA 1
ATOM 1980 C C . ARG A 1 261 ? -18.474 -13.293 -14.776 1.00 67.94 261 ARG A C 1
ATOM 1982 O O . ARG A 1 261 ? -18.964 -13.747 -13.747 1.00 67.94 261 ARG A O 1
ATOM 1989 N N . LEU A 1 262 ? -17.714 -14.019 -15.593 1.00 69.25 262 LEU A N 1
ATOM 1990 C CA . LEU A 1 262 ? -17.396 -15.437 -15.386 1.00 69.25 262 LEU A CA 1
ATOM 1991 C C . LEU A 1 262 ? -16.588 -15.670 -14.106 1.00 69.25 262 LEU A C 1
ATOM 1993 O O . LEU A 1 262 ? -16.912 -16.553 -13.314 1.00 69.25 262 LEU A O 1
ATOM 1997 N N . ILE A 1 263 ? -15.545 -14.869 -13.897 1.00 68.31 263 ILE A N 1
ATOM 1998 C CA . ILE A 1 263 ? -14.646 -15.001 -12.749 1.00 68.31 263 ILE A CA 1
ATOM 1999 C C . ILE A 1 263 ? -15.358 -14.605 -11.462 1.00 68.31 263 ILE A C 1
ATOM 2001 O O . ILE A 1 263 ? -15.316 -15.359 -10.491 1.00 68.31 263 ILE A O 1
ATOM 2005 N N . LEU A 1 264 ? -16.070 -13.475 -11.460 1.00 68.06 264 LEU A N 1
ATOM 2006 C CA . LEU A 1 264 ? -16.859 -13.083 -10.297 1.00 68.06 264 LEU A CA 1
ATOM 2007 C C . LEU A 1 264 ? -17.949 -14.123 -10.019 1.00 68.06 264 LEU A C 1
ATOM 2009 O O . LEU A 1 264 ? -18.076 -14.542 -8.876 1.00 68.06 264 LEU A O 1
ATOM 2013 N N . GLY A 1 265 ? -18.635 -14.646 -11.042 1.00 66.12 265 GLY A N 1
ATOM 2014 C CA . GLY A 1 265 ? -19.566 -15.775 -10.910 1.00 66.12 265 GLY A CA 1
ATOM 2015 C C . GLY A 1 265 ? -18.961 -16.970 -10.167 1.00 66.12 265 GLY A C 1
ATOM 2016 O O . GLY A 1 265 ? -19.484 -17.366 -9.129 1.00 66.12 265 GLY A O 1
ATOM 2017 N N . ARG A 1 266 ? -17.793 -17.467 -10.602 1.00 65.94 266 ARG A N 1
ATOM 2018 C CA . ARG A 1 266 ? -17.079 -18.574 -9.928 1.00 65.94 266 ARG A CA 1
ATOM 2019 C C . ARG A 1 266 ? -16.712 -18.257 -8.475 1.00 65.94 266 ARG A C 1
ATOM 2021 O O . ARG A 1 266 ? -16.860 -19.110 -7.601 1.00 65.94 266 ARG A O 1
ATOM 2028 N N . VAL A 1 267 ? -16.254 -17.034 -8.201 1.00 63.25 267 VAL A N 1
ATOM 2029 C CA . VAL A 1 267 ? -15.911 -16.587 -6.838 1.00 63.25 267 VAL A CA 1
ATOM 2030 C C . VAL A 1 267 ? -17.150 -16.564 -5.933 1.00 63.25 267 VAL A C 1
ATOM 2032 O O . VAL A 1 267 ? -17.048 -16.901 -4.747 1.00 63.25 267 VAL A O 1
ATOM 2035 N N . LEU A 1 268 ? -18.315 -16.206 -6.487 1.00 63.16 268 LEU A N 1
ATOM 2036 C CA . LEU A 1 268 ? -19.590 -16.147 -5.770 1.00 63.16 268 LEU A CA 1
ATOM 2037 C C . LEU A 1 268 ? -20.287 -17.509 -5.625 1.00 63.16 268 LEU A C 1
ATOM 2039 O O . LEU A 1 268 ? -21.051 -17.689 -4.675 1.00 63.16 268 LEU A O 1
ATOM 2043 N N . ASP A 1 269 ? -20.041 -18.458 -6.529 1.00 60.97 269 ASP A N 1
ATOM 2044 C CA . ASP A 1 269 ? -20.700 -19.770 -6.540 1.00 60.97 269 ASP A CA 1
ATOM 2045 C C . ASP A 1 269 ? -20.153 -20.740 -5.479 1.00 60.97 269 ASP A C 1
ATOM 2047 O O . ASP A 1 269 ? -20.902 -21.573 -4.971 1.00 60.97 269 ASP A O 1
ATOM 2051 N N . ASN A 1 270 ? -18.899 -20.570 -5.048 1.00 55.09 270 ASN A N 1
ATOM 2052 C CA . ASN A 1 270 ? -18.261 -21.346 -3.972 1.00 55.09 270 ASN A CA 1
ATOM 2053 C C . ASN A 1 270 ? -18.677 -20.884 -2.549 1.00 55.09 270 ASN A C 1
ATOM 2055 O O . ASN A 1 270 ? -17.819 -20.703 -1.671 1.00 55.09 270 ASN A O 1
ATOM 2059 N N . ARG A 1 271 ? -19.972 -20.607 -2.313 1.00 52.53 271 ARG A N 1
ATOM 2060 C CA . ARG A 1 271 ? -20.515 -20.072 -1.041 1.00 52.53 271 ARG A CA 1
ATOM 2061 C C . ARG A 1 271 ? -21.876 -20.654 -0.653 1.00 52.53 271 ARG A C 1
ATOM 2063 O O . ARG A 1 271 ? -22.711 -20.927 -1.513 1.00 52.53 271 ARG A O 1
ATOM 2070 N N . ASP A 1 272 ? -22.119 -20.690 0.661 1.00 53.41 272 ASP A N 1
ATOM 2071 C CA . ASP A 1 272 ? -23.432 -20.948 1.264 1.00 53.41 272 ASP A CA 1
ATOM 2072 C C . ASP A 1 272 ? -24.522 -20.010 0.718 1.00 53.41 272 ASP A C 1
ATOM 2074 O O . ASP A 1 272 ? -24.315 -18.803 0.536 1.00 53.41 272 ASP A O 1
ATOM 2078 N N . LEU A 1 273 ? -25.707 -20.582 0.485 1.00 51.16 273 LEU A N 1
ATOM 2079 C CA . LEU A 1 273 ? -26.845 -19.966 -0.208 1.00 51.16 273 LEU A CA 1
ATOM 2080 C C . LEU A 1 273 ? -27.302 -18.620 0.385 1.00 51.16 273 LEU A C 1
ATOM 2082 O O . LEU A 1 273 ? -27.713 -17.741 -0.374 1.00 51.16 273 LEU A O 1
ATOM 2086 N N . GLU A 1 274 ? -27.201 -18.423 1.703 1.00 50.00 274 GLU A N 1
ATOM 2087 C CA . GLU A 1 274 ? -27.641 -17.187 2.369 1.00 50.00 274 GLU A CA 1
ATOM 2088 C C . GLU A 1 274 ? -26.729 -15.989 2.077 1.00 50.00 274 GLU A C 1
ATOM 2090 O O . GLU A 1 274 ? -27.212 -14.911 1.723 1.00 50.00 274 GLU A O 1
ATOM 2095 N N . LYS A 1 275 ? -25.403 -16.178 2.113 1.00 54.16 275 LYS A N 1
ATOM 2096 C CA . LYS A 1 275 ? -24.443 -15.094 1.830 1.00 54.16 275 LYS A CA 1
ATOM 2097 C C . LYS A 1 275 ? -24.428 -14.715 0.348 1.00 54.16 275 LYS A C 1
ATOM 2099 O O . LYS A 1 275 ? -24.109 -13.582 -0.011 1.00 54.16 275 LYS A O 1
ATOM 2104 N N . ARG A 1 276 ? -24.839 -15.638 -0.530 1.00 57.12 276 ARG A N 1
ATOM 2105 C CA . ARG A 1 276 ? -24.915 -15.453 -1.990 1.00 57.12 276 ARG A CA 1
ATOM 2106 C C . ARG A 1 276 ? -25.779 -14.248 -2.394 1.00 57.12 276 ARG A C 1
ATOM 2108 O O . ARG A 1 276 ? -25.482 -13.613 -3.404 1.00 57.12 276 ARG A O 1
ATOM 2115 N N . LYS A 1 277 ? -26.807 -13.890 -1.609 1.00 57.50 277 LYS A N 1
ATOM 2116 C CA . LYS A 1 277 ? -27.659 -12.710 -1.868 1.00 57.50 277 LYS A CA 1
ATOM 2117 C C . LYS A 1 277 ? -26.922 -11.380 -1.675 1.00 57.50 277 LYS A C 1
ATOM 2119 O O . LYS A 1 277 ? -27.116 -10.475 -2.482 1.00 57.50 277 LYS A O 1
ATOM 2124 N N . GLU A 1 278 ? -26.071 -11.259 -0.659 1.00 56.00 278 GLU A N 1
ATOM 2125 C CA . GLU A 1 278 ? -25.285 -10.039 -0.416 1.00 56.00 278 GLU A CA 1
ATOM 2126 C C . GLU A 1 278 ? -24.140 -9.898 -1.418 1.00 56.00 278 GLU A C 1
ATOM 2128 O O . GLU A 1 278 ? -23.927 -8.819 -1.968 1.00 56.00 278 GLU A O 1
ATOM 2133 N N . TYR A 1 279 ? -23.469 -11.002 -1.754 1.00 55.94 279 TYR A N 1
ATOM 2134 C CA . TYR A 1 279 ? -22.433 -11.000 -2.785 1.00 55.94 279 TYR A CA 1
ATOM 2135 C C . TYR A 1 279 ? -22.971 -10.646 -4.180 1.00 55.94 279 TYR A C 1
ATOM 2137 O O . TYR A 1 279 ? -22.308 -9.946 -4.942 1.00 55.94 279 TYR A O 1
ATOM 2145 N N . ARG A 1 280 ? -24.198 -11.063 -4.526 1.00 60.41 280 ARG A N 1
ATOM 2146 C CA . ARG A 1 280 ? -24.845 -10.650 -5.786 1.00 60.41 280 ARG A CA 1
ATOM 2147 C C . ARG A 1 280 ? -25.078 -9.136 -5.865 1.00 60.41 280 ARG A C 1
ATOM 2149 O O . ARG A 1 280 ? -25.112 -8.603 -6.969 1.00 60.41 280 ARG A O 1
ATOM 2156 N N . ARG A 1 281 ? -25.173 -8.427 -4.730 1.00 60.06 281 ARG A N 1
ATOM 2157 C CA . ARG A 1 281 ? -25.257 -6.953 -4.705 1.00 60.06 281 ARG A CA 1
ATOM 2158 C C . ARG A 1 281 ? -23.921 -6.266 -5.008 1.00 60.06 281 ARG A C 1
ATOM 2160 O O . ARG A 1 281 ? -23.946 -5.140 -5.488 1.00 60.06 281 ARG A O 1
ATOM 2167 N N . LEU A 1 282 ? -22.776 -6.922 -4.776 1.00 51.53 282 LEU A N 1
ATOM 2168 C CA . LEU A 1 282 ? -21.460 -6.419 -5.217 1.00 51.53 282 LEU A CA 1
ATOM 2169 C C . LEU A 1 282 ? -21.299 -6.455 -6.725 1.00 51.53 282 LEU A C 1
ATOM 2171 O O . LEU A 1 282 ? -20.585 -5.632 -7.291 1.00 51.53 282 LEU A O 1
ATOM 2175 N N . VAL A 1 283 ? -21.927 -7.442 -7.358 1.00 55.75 283 VAL A N 1
ATOM 2176 C CA . VAL A 1 283 ? -21.719 -7.725 -8.771 1.00 55.75 283 VAL A CA 1
ATOM 2177 C C . VAL A 1 283 ? -23.059 -7.893 -9.496 1.00 55.75 283 VAL A C 1
ATOM 2179 O O . VAL A 1 283 ? -23.353 -8.964 -10.029 1.00 55.75 283 VAL A O 1
ATOM 2182 N N . PRO A 1 284 ? -23.895 -6.837 -9.553 1.00 55.62 284 PRO A N 1
ATOM 2183 C CA . PRO A 1 284 ? -25.245 -6.916 -10.121 1.00 55.62 284 PRO A CA 1
ATOM 2184 C C . PRO A 1 284 ? -25.253 -7.265 -11.617 1.00 55.62 284 PRO A C 1
ATOM 2186 O O . PRO A 1 284 ? -26.269 -7.672 -12.164 1.00 55.62 284 PRO A O 1
ATOM 2189 N N . PHE A 1 285 ? -24.112 -7.144 -12.295 1.00 56.25 285 PHE A N 1
ATOM 2190 C CA . PHE A 1 285 ? -23.955 -7.497 -13.703 1.00 56.25 285 PHE A CA 1
ATOM 2191 C C . PHE A 1 285 ? -23.622 -8.981 -13.947 1.00 56.25 285 PHE A C 1
ATOM 2193 O O . PHE A 1 285 ? -23.579 -9.393 -15.105 1.00 56.25 285 PHE A O 1
ATOM 2200 N N . VAL A 1 286 ? -23.382 -9.785 -12.902 1.00 52.94 286 VAL A N 1
ATOM 2201 C CA . VAL A 1 286 ? -23.158 -11.246 -13.005 1.00 52.94 286 VAL A CA 1
ATOM 2202 C C . VAL A 1 286 ? -24.477 -12.020 -13.088 1.00 52.94 286 VAL A C 1
ATOM 2204 O O . VAL A 1 286 ? -24.521 -13.098 -13.671 1.00 52.94 286 VAL A O 1
ATOM 2207 N N . THR A 1 287 ? -25.580 -11.473 -12.570 1.00 50.19 287 THR A N 1
ATOM 2208 C CA . THR A 1 287 ? -26.872 -12.178 -12.477 1.00 50.19 287 THR A CA 1
ATOM 2209 C C . THR A 1 287 ? -27.615 -12.355 -13.803 1.00 50.19 287 THR A C 1
ATOM 2211 O O . THR A 1 287 ? -28.599 -13.083 -13.825 1.00 50.19 287 THR A O 1
ATOM 2214 N N . ASN A 1 288 ? -27.144 -11.761 -14.905 1.00 47.16 288 ASN A N 1
ATOM 2215 C CA . ASN A 1 288 ? -27.741 -11.944 -16.237 1.00 47.16 288 ASN A CA 1
ATOM 2216 C C . ASN A 1 288 ? -27.244 -13.199 -16.986 1.00 47.16 288 ASN A C 1
ATOM 2218 O O . ASN A 1 288 ? -27.588 -13.382 -18.148 1.00 47.16 288 ASN A O 1
ATOM 2222 N N . ILE A 1 289 ? -26.461 -14.086 -16.358 1.00 45.78 289 ILE A N 1
ATOM 2223 C CA . ILE A 1 289 ? -26.060 -15.375 -16.961 1.00 45.78 289 ILE A CA 1
ATOM 2224 C C . ILE A 1 289 ? -27.146 -16.429 -16.694 1.00 45.78 289 ILE A C 1
ATOM 2226 O O . ILE A 1 289 ? -26.931 -17.428 -16.014 1.00 45.78 289 ILE A O 1
ATOM 2230 N N . GLY A 1 290 ? -28.353 -16.171 -17.188 1.00 39.97 290 GLY A N 1
ATOM 2231 C CA . GLY A 1 290 ? -29.499 -17.044 -16.954 1.00 39.97 290 GLY A CA 1
ATOM 2232 C C . GLY A 1 290 ? -30.706 -16.718 -17.821 1.00 39.97 290 GLY A C 1
ATOM 2233 O O . GLY A 1 290 ? -31.787 -16.544 -17.274 1.00 39.97 290 GLY A O 1
ATOM 2234 N N . ASN A 1 291 ? -30.490 -16.552 -19.128 1.00 27.98 291 ASN A N 1
ATOM 2235 C CA . ASN A 1 291 ? -31.346 -17.027 -20.227 1.00 27.98 291 ASN A CA 1
ATOM 2236 C C . ASN A 1 291 ? -30.888 -16.365 -21.542 1.00 27.98 291 ASN A C 1
ATOM 2238 O O . ASN A 1 291 ? -30.913 -15.133 -21.607 1.00 27.98 291 ASN A O 1
ATOM 2242 N N . PRO A 1 292 ? -30.453 -17.122 -22.570 1.00 39.97 292 PRO A N 1
ATOM 2243 C CA . PRO A 1 292 ? -30.692 -16.693 -23.946 1.00 39.97 292 PRO A CA 1
ATOM 2244 C C . PRO A 1 292 ? -32.198 -16.591 -24.233 1.00 39.97 292 PRO A C 1
ATOM 2246 O O . PRO A 1 292 ? -32.979 -17.330 -23.587 1.00 39.97 292 PRO A O 1
#

Secondary structure (DSSP, 8-state):
-----HHHHHHHHHHHTTS--HHHHS-TTHHHHHHHHHHHHHHHHTT-TT-TT-TTS-HHHHHHHHHHHHHHHHHHHHHTT-HHHHHHHHHHHTT---SHHHHHHHHHHHHHHHHHHHHHHHHHHHHHHHHHHS-GGGHHHHHHHHHHHHTTSPPPTTTHHHHHHHHHTTTTSTTHHHHHHHHHHHHHHHHGGG----------------------------------------------------------HHHHHHHHHHHHHHHHHSS-TTTHHHHHHH-TTTTT-S--